Protein AF-A0A1V5N731-F1 (afdb_monomer)

Sequence (367 aa):
MDSLTYSYYTSTNAYYNGQQINRLQEVEDKAGATAYPLDFEGTSEYFYDNIGNLITDTRDSIKEIVWTTYGKVSKVERESGCKKPDLEFLYDPLGNRLCKIVKPRPAGIPTNQNEWTFTWYLRDTQGNIMGVYTETHDEDDAYLSTNEFPMYGSARLGVQNASDTLSHITYTQSTFDADGFYTSSYENVPLNEPDTNSYHYYPLQKQYELSNHLGNVLATVSARPRLIFDNQTFQYKEADVLSVNDYYPFGSTMPSRSWDSGQGYRFAFNGKEKITDWDGKMGTYDFDARLLNALTGRWNSPDKLEAKYPNMSTYGFIGNNPIIAIDPNGRDIYIVIQNATDDKSKIQKNNHEQIISWLASSERVMQ

Foldseek 3Di:
DWDKDWDFDDDPLQDAPRDGARQTAKIATPDDDDPFPLADHGMWGWDADNQGFTFDTVLLQWNGFDADPLGHGAWTDGDAQDQQWIWGFDADPVLQTQKIKTFGQNPRDGDDQQAIKIWGFDADPVNHGQFIWIWHHHPFKIWIFGAWGFDDDPHTFFIQGDGDTPWMKGWPDWDADPVRDIDTDIDTDDDPDPPPPDPPPRLQRTKGFDADLLRFRQWIWTPDWDWDDDPNHTDDTHIHTAKGFDADLLGFTDGPRIDGNVSDDQAGGSRFGAPCSRRVRSGWTCLSNFIADSNVQFTSGFAPCCVLVVVARRGHNLRPPSVFWYDNRSHAIWGFDDDPPDPHIDTDPDDSVCSVVVSVVVVVVPD

Mean predicted aligned error: 9.18 Å

Nearest PDB structures (foldseek):
  9djx-assembly1_A  TM=3.057E-01  e=8.783E-01  Homo sapiens
  8rqc-assembly1_A  TM=3.061E-01  e=2.167E+00  Homo sapiens
  6bnb-assembly1_B  TM=2.574E-01  e=2.542E+00  Homo sapiens

Radius of gyration: 23.06 Å; Cα contacts (8 Å, |Δi|>4): 774; chains: 1; bounding box: 63×72×64 Å

Structure (mmCIF, N/CA/C/O backbone):
data_AF-A0A1V5N731-F1
#
_entry.id   AF-A0A1V5N731-F1
#
loop_
_atom_site.group_PDB
_atom_site.id
_atom_site.type_symbol
_atom_site.label_atom_id
_atom_site.label_alt_id
_atom_site.label_comp_id
_atom_site.label_asym_id
_atom_site.label_entity_id
_atom_site.label_seq_id
_atom_site.pdbx_PDB_ins_code
_atom_site.Cartn_x
_atom_site.Cartn_y
_atom_site.Cartn_z
_atom_site.occupancy
_atom_site.B_iso_or_equiv
_atom_site.auth_seq_id
_atom_site.auth_comp_id
_atom_site.auth_asym_id
_atom_site.auth_atom_id
_atom_site.pdbx_PDB_model_num
ATOM 1 N N . MET A 1 1 ? 13.857 -8.193 21.552 1.00 57.47 1 MET A N 1
ATOM 2 C CA . MET A 1 1 ? 12.578 -8.896 21.349 1.00 57.47 1 MET A CA 1
ATOM 3 C C . MET A 1 1 ? 11.540 -7.940 21.856 1.00 57.47 1 MET A C 1
ATOM 5 O O . MET A 1 1 ? 11.643 -7.545 23.014 1.00 57.47 1 MET A O 1
ATOM 9 N N . ASP A 1 2 ? 10.657 -7.533 20.962 1.00 69.19 2 ASP A N 1
ATOM 10 C CA . ASP A 1 2 ? 9.675 -6.485 21.201 1.00 69.19 2 ASP A CA 1
ATOM 11 C C . ASP A 1 2 ? 8.771 -6.883 22.365 1.00 69.19 2 ASP A C 1
ATOM 13 O O . ASP A 1 2 ? 8.460 -8.062 22.575 1.00 69.19 2 ASP A O 1
ATOM 17 N N . SER A 1 3 ? 8.358 -5.887 23.134 1.00 81.88 3 SER A N 1
ATOM 18 C CA . SER A 1 3 ? 7.472 -6.042 24.277 1.00 81.88 3 SER A CA 1
ATOM 19 C C . SER A 1 3 ? 6.302 -5.082 24.115 1.00 81.88 3 SER A C 1
ATOM 21 O O . SER A 1 3 ? 6.163 -4.105 24.857 1.00 81.88 3 SER A O 1
ATOM 23 N N . LEU A 1 4 ? 5.446 -5.395 23.143 1.00 85.00 4 LEU A N 1
ATOM 24 C CA . LEU A 1 4 ? 4.308 -4.562 22.774 1.00 85.00 4 LEU A CA 1
ATOM 25 C C . LEU A 1 4 ? 3.182 -4.653 23.811 1.00 85.00 4 LEU A C 1
ATOM 27 O O . LEU A 1 4 ? 2.652 -5.730 24.091 1.00 85.00 4 LEU A O 1
ATOM 31 N N . THR A 1 5 ? 2.782 -3.505 24.349 1.00 87.06 5 THR A N 1
ATOM 32 C CA . THR A 1 5 ? 1.569 -3.340 25.156 1.00 87.06 5 THR A CA 1
ATOM 33 C C . THR A 1 5 ? 0.516 -2.619 24.322 1.00 87.06 5 THR A C 1
ATOM 35 O O . THR A 1 5 ? 0.815 -1.604 23.705 1.00 87.06 5 THR A O 1
ATOM 38 N N . TYR A 1 6 ? -0.714 -3.139 24.309 1.00 87.94 6 TYR A N 1
ATOM 39 C CA . TYR A 1 6 ? -1.836 -2.576 23.554 1.00 87.94 6 TYR A CA 1
ATOM 40 C C . TYR A 1 6 ? -2.895 -2.048 24.520 1.00 87.94 6 TYR A C 1
ATOM 42 O O . TYR A 1 6 ? -3.418 -2.810 25.337 1.00 87.94 6 TYR A O 1
ATOM 50 N N . SER A 1 7 ? -3.253 -0.778 24.378 1.00 87.81 7 SER A N 1
ATOM 51 C CA . SER A 1 7 ? -4.311 -0.128 25.154 1.00 87.81 7 SER A CA 1
ATOM 52 C C . SER A 1 7 ? -5.484 0.203 24.239 1.00 87.81 7 SER A C 1
ATOM 54 O O . SER A 1 7 ? -5.290 0.651 23.113 1.00 87.81 7 SER A O 1
ATOM 56 N N . TYR A 1 8 ? -6.713 -0.008 24.707 1.00 85.88 8 TYR A N 1
ATOM 57 C CA . TYR A 1 8 ? -7.941 0.257 23.949 1.00 85.88 8 TYR A CA 1
ATOM 58 C C . TYR A 1 8 ? -8.813 1.259 24.703 1.00 85.88 8 TYR A C 1
ATOM 60 O O . TYR A 1 8 ? -8.779 1.302 25.934 1.00 85.88 8 TYR A O 1
ATOM 68 N N . TYR A 1 9 ? -9.626 2.034 23.983 1.00 79.81 9 TYR A N 1
ATOM 69 C CA . TYR A 1 9 ? -10.567 2.957 24.619 1.00 79.81 9 TYR A CA 1
ATOM 70 C C . TYR A 1 9 ? -11.586 2.194 25.485 1.00 79.81 9 TYR A C 1
ATOM 72 O O . TYR A 1 9 ? -12.229 1.251 25.027 1.00 79.81 9 TYR A O 1
ATOM 80 N N . THR A 1 10 ? -11.760 2.621 26.740 1.00 70.56 10 THR A N 1
ATOM 81 C CA . THR A 1 10 ? -12.637 1.958 27.731 1.00 70.56 10 THR A CA 1
ATOM 82 C C . THR A 1 10 ? -13.866 2.781 28.142 1.00 70.56 10 THR A C 1
ATOM 84 O O . THR A 1 10 ? -14.691 2.304 28.919 1.00 70.56 10 THR A O 1
ATOM 87 N N . SER A 1 11 ? -14.010 4.014 27.642 1.00 62.00 11 SER A N 1
ATOM 88 C CA . SER A 1 11 ? -15.029 4.987 28.073 1.00 62.00 11 SER A CA 1
ATOM 89 C C . SER A 1 11 ? -16.010 5.364 26.950 1.00 62.00 11 SER A C 1
ATOM 91 O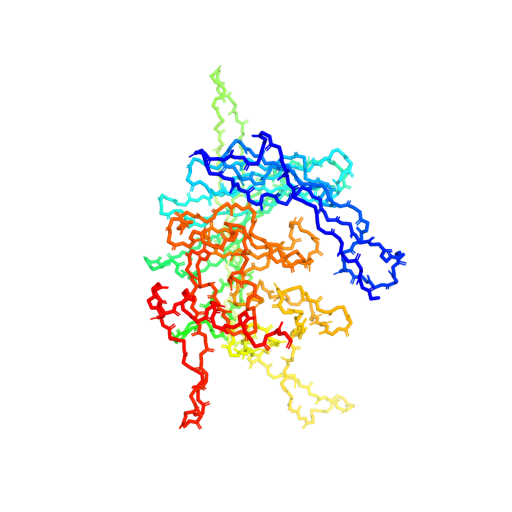 O . SER A 1 11 ? -16.138 4.650 25.963 1.00 62.00 11 SER A O 1
ATOM 93 N N . THR A 1 12 ? -16.723 6.487 27.079 1.00 55.69 12 THR A N 1
ATOM 94 C CA . THR A 1 12 ? -17.754 6.994 26.150 1.00 55.69 12 THR A CA 1
ATOM 95 C C . THR A 1 12 ? -17.311 7.066 24.677 1.00 55.69 12 THR A C 1
ATOM 97 O O . THR A 1 12 ? -18.153 6.965 23.792 1.00 55.69 12 THR A O 1
ATOM 100 N N . ASN A 1 13 ? -16.002 7.172 24.406 1.00 54.09 13 ASN A N 1
ATOM 101 C CA . ASN A 1 13 ? -15.410 7.173 23.055 1.00 54.09 13 ASN A CA 1
ATOM 102 C C . ASN A 1 13 ? -15.180 5.767 22.467 1.00 54.09 13 ASN A C 1
ATOM 104 O O . ASN A 1 13 ? -14.710 5.628 21.339 1.00 54.09 13 ASN A O 1
ATOM 108 N N . ALA A 1 14 ? -15.511 4.723 23.222 1.00 58.53 14 ALA A N 1
ATOM 109 C CA . ALA A 1 14 ? -15.442 3.334 22.803 1.00 58.53 14 ALA A CA 1
ATOM 110 C C . ALA A 1 14 ? -16.748 2.862 22.162 1.00 58.53 14 ALA A C 1
ATOM 112 O O . ALA A 1 14 ? -16.952 1.662 22.121 1.00 58.53 14 ALA A O 1
ATOM 113 N N . TYR A 1 15 ? -17.643 3.742 21.694 1.00 61.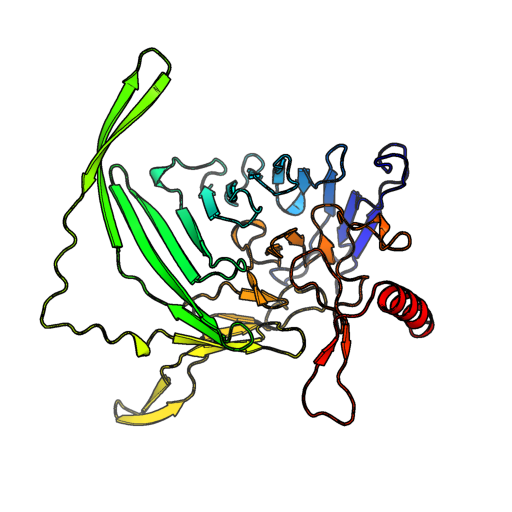00 15 TYR A N 1
ATOM 114 C CA . TYR A 1 15 ? -18.927 3.339 21.111 1.00 61.00 15 TYR A CA 1
ATOM 115 C C . TYR A 1 15 ? -19.175 3.973 19.737 1.00 61.00 15 TYR A C 1
ATOM 117 O O . TYR A 1 15 ? -18.991 5.174 19.562 1.00 61.00 15 TYR A O 1
ATOM 125 N N . TYR A 1 16 ? -19.650 3.179 18.774 1.00 57.59 16 TYR A N 1
ATOM 126 C CA . TYR A 1 16 ? -20.160 3.638 17.477 1.00 57.59 16 TYR A CA 1
ATOM 127 C C . TYR A 1 16 ? -21.503 2.966 17.227 1.00 57.59 16 TYR A C 1
ATOM 129 O O . TYR A 1 16 ? -21.650 1.765 17.433 1.00 57.59 16 TYR A O 1
ATOM 137 N N . ASN A 1 17 ? -22.510 3.762 16.861 1.00 56.78 17 ASN A N 1
ATOM 138 C CA . ASN A 1 17 ? -23.884 3.295 16.663 1.00 56.78 17 ASN A CA 1
ATOM 139 C C . ASN A 1 17 ? -24.439 2.449 17.840 1.00 56.78 17 ASN A C 1
ATOM 141 O O . ASN A 1 17 ? -25.182 1.491 17.647 1.00 56.78 17 ASN A O 1
ATOM 145 N N . GLY A 1 18 ? -24.044 2.780 19.077 1.00 58.22 18 GLY A N 1
ATOM 146 C CA . GLY A 1 18 ? -24.466 2.070 20.291 1.00 58.22 18 GLY A CA 1
ATOM 147 C C . GLY A 1 18 ? -23.723 0.760 20.591 1.00 58.22 18 GLY A C 1
ATOM 148 O O . GLY A 1 18 ? -24.012 0.144 21.614 1.00 58.22 18 GLY A O 1
ATOM 149 N N . GLN A 1 19 ? -22.756 0.344 19.765 1.00 57.69 19 GLN A N 1
ATOM 150 C CA . GLN A 1 19 ? -21.912 -0.826 20.025 1.00 57.69 19 GLN A CA 1
ATOM 151 C C . GLN A 1 19 ? -20.525 -0.418 20.500 1.00 57.69 19 GLN A C 1
ATOM 153 O O . GLN A 1 19 ? -19.949 0.534 19.974 1.00 57.69 19 GLN A O 1
ATOM 158 N N . GLN A 1 20 ? -19.988 -1.148 21.484 1.00 64.12 20 GLN A N 1
ATOM 159 C CA . GLN A 1 20 ? -18.622 -0.929 21.932 1.00 64.12 20 GLN A CA 1
ATOM 160 C C . GLN A 1 20 ? -17.651 -1.348 20.819 1.00 64.12 20 GLN A C 1
ATOM 162 O O . GLN A 1 20 ? -17.667 -2.492 20.372 1.00 64.12 20 GLN A O 1
ATOM 167 N N . ILE A 1 21 ? -16.811 -0.428 20.368 1.00 66.06 21 ILE A N 1
ATOM 168 C CA . ILE A 1 21 ? -15.794 -0.639 19.343 1.00 66.06 21 ILE A CA 1
ATOM 169 C C . ILE A 1 21 ? -14.418 -0.718 19.989 1.00 66.06 21 ILE A C 1
ATOM 171 O O . ILE A 1 21 ? -14.006 0.147 20.764 1.00 66.06 21 ILE A O 1
ATOM 175 N N . ASN A 1 22 ? -13.676 -1.753 19.611 1.00 73.12 22 ASN A N 1
ATOM 176 C CA . ASN A 1 22 ? -12.328 -2.020 20.101 1.00 73.12 22 ASN A CA 1
ATOM 177 C C . ASN A 1 22 ? -11.295 -1.170 19.345 1.00 73.12 22 ASN A C 1
ATOM 179 O O . ASN A 1 22 ? -10.412 -1.704 18.671 1.00 73.12 22 ASN A O 1
ATOM 183 N N . ARG A 1 23 ? -11.432 0.160 19.438 1.00 83.69 23 ARG A N 1
ATOM 184 C CA . ARG A 1 23 ? -10.461 1.129 18.910 1.00 83.69 23 ARG A CA 1
ATOM 185 C C . ARG A 1 23 ? -9.169 1.040 19.714 1.00 83.69 23 ARG A C 1
ATOM 187 O O . ARG A 1 23 ? -9.192 1.185 20.940 1.00 83.69 23 ARG A O 1
ATOM 194 N N . LEU A 1 24 ? -8.066 0.794 19.018 1.00 86.31 24 LEU A N 1
ATOM 195 C CA . LEU A 1 24 ? -6.730 0.780 19.599 1.00 86.31 24 LEU A CA 1
ATOM 196 C C . LEU A 1 24 ? -6.378 2.210 19.992 1.00 86.31 24 LEU A C 1
ATOM 198 O O . LEU A 1 24 ? -6.340 3.063 19.131 1.00 86.31 24 LEU A O 1
ATOM 202 N N . GLN A 1 25 ? -6.176 2.493 21.268 1.00 88.56 25 GLN A N 1
ATOM 203 C CA . GLN A 1 25 ? -5.817 3.831 21.731 1.00 88.56 25 GLN A CA 1
ATOM 204 C C . GLN A 1 25 ? -4.311 4.057 21.613 1.00 88.56 25 GLN A C 1
ATOM 206 O O . GLN A 1 25 ? -3.872 5.116 21.177 1.00 88.56 25 GLN A O 1
ATOM 211 N N . GLU A 1 26 ? -3.526 3.059 22.007 1.00 90.25 26 GLU A N 1
ATOM 212 C CA . GLU A 1 26 ? -2.079 3.190 22.111 1.00 90.25 26 GLU A CA 1
ATOM 213 C C . GLU A 1 26 ? -1.398 1.833 21.925 1.00 90.25 26 GLU A C 1
ATOM 215 O O . GLU A 1 26 ? -1.920 0.798 22.359 1.00 90.25 26 GLU A O 1
ATOM 220 N N . VAL A 1 27 ? -0.224 1.852 21.297 1.00 90.44 27 VAL A N 1
ATOM 221 C CA . VAL A 1 27 ? 0.740 0.750 21.328 1.00 90.44 27 VAL A CA 1
ATOM 222 C C . VAL A 1 27 ? 2.062 1.282 21.841 1.00 90.44 27 VAL A C 1
ATOM 224 O O . VAL A 1 27 ? 2.596 2.245 21.299 1.00 90.44 27 VAL A O 1
ATOM 227 N N . GLU A 1 28 ? 2.594 0.629 22.863 1.00 90.00 28 GLU A N 1
ATOM 228 C CA . GLU A 1 28 ? 3.896 0.939 23.443 1.00 90.00 28 GLU A CA 1
ATOM 229 C C . GLU A 1 28 ? 4.813 -0.271 23.277 1.00 90.00 28 GLU A C 1
ATOM 231 O O . GLU A 1 28 ? 4.483 -1.358 23.761 1.00 90.00 28 GLU A O 1
ATOM 236 N N . ASP A 1 29 ? 5.969 -0.093 22.637 1.00 87.31 29 ASP A N 1
ATOM 237 C CA . ASP A 1 29 ? 7.072 -1.036 22.787 1.00 87.31 29 ASP A CA 1
ATOM 238 C C . ASP A 1 29 ? 7.899 -0.690 24.025 1.00 87.31 29 ASP A C 1
ATOM 240 O O . ASP A 1 29 ? 8.559 0.346 24.097 1.00 87.31 29 ASP A O 1
ATOM 244 N N . LYS A 1 30 ? 7.857 -1.589 25.011 1.00 83.31 30 LYS A N 1
ATOM 245 C CA . LYS A 1 30 ? 8.620 -1.471 26.261 1.00 83.31 30 LYS A CA 1
ATOM 246 C C . LYS A 1 30 ? 10.041 -2.007 26.144 1.00 83.31 30 LYS A C 1
ATOM 248 O O . LYS A 1 30 ? 10.805 -1.906 27.109 1.00 83.31 30 LYS A O 1
ATOM 253 N N . ALA A 1 31 ? 10.402 -2.620 25.017 1.00 77.88 31 ALA A N 1
ATOM 254 C CA . ALA A 1 31 ? 11.792 -2.940 24.758 1.00 77.88 31 ALA A CA 1
ATOM 255 C C . ALA A 1 31 ? 12.580 -1.630 24.575 1.00 77.88 31 ALA A C 1
ATOM 257 O O . ALA A 1 31 ? 12.124 -0.684 23.940 1.00 77.88 31 ALA A O 1
ATOM 258 N N . GLY A 1 32 ? 13.768 -1.540 25.179 1.00 66.94 32 GLY A N 1
ATOM 259 C CA . GLY A 1 32 ? 14.655 -0.404 24.920 1.00 66.94 32 GLY A CA 1
ATOM 260 C C . GLY A 1 32 ? 15.084 -0.407 23.453 1.00 66.94 32 GLY A C 1
ATOM 261 O O . GLY A 1 32 ? 15.345 -1.491 22.934 1.00 66.94 32 GLY A O 1
ATOM 262 N N . ALA A 1 33 ? 15.173 0.777 22.832 1.00 62.28 33 ALA A N 1
ATOM 263 C CA . ALA A 1 33 ? 15.506 0.956 21.413 1.00 62.28 33 ALA A CA 1
ATOM 264 C C . ALA A 1 33 ? 16.607 -0.019 20.971 1.00 62.28 33 ALA A C 1
ATOM 266 O O . ALA A 1 33 ? 17.735 0.015 21.485 1.00 62.28 33 ALA A O 1
ATOM 267 N N . THR A 1 34 ? 16.259 -0.938 20.072 1.00 61.22 34 THR A N 1
ATOM 268 C CA . THR A 1 34 ? 17.200 -1.935 19.569 1.00 61.22 34 THR A CA 1
ATOM 269 C C . THR A 1 34 ? 17.814 -1.475 18.256 1.00 61.22 34 THR A C 1
ATOM 271 O O . THR A 1 34 ? 17.250 -0.685 17.521 1.00 61.22 34 THR A O 1
ATOM 274 N N . ALA A 1 35 ? 19.004 -1.977 17.922 1.00 59.31 35 ALA A N 1
ATOM 275 C CA . ALA A 1 35 ? 19.698 -1.621 16.681 1.00 59.31 35 ALA A CA 1
ATOM 276 C C . ALA A 1 35 ? 19.048 -2.207 15.402 1.00 59.31 35 ALA A C 1
ATOM 278 O O . ALA A 1 35 ? 19.729 -2.333 14.381 1.00 59.31 35 ALA A O 1
ATOM 279 N N . TYR A 1 36 ? 17.782 -2.633 15.450 1.00 65.81 36 TYR A N 1
ATOM 280 C CA . TYR A 1 36 ? 17.101 -3.256 14.321 1.00 65.81 36 TYR A CA 1
ATOM 281 C C . TYR A 1 36 ? 16.307 -2.197 13.550 1.00 65.81 36 TYR A C 1
ATOM 283 O O . TYR A 1 36 ? 15.393 -1.603 14.092 1.00 65.81 36 TYR A O 1
ATOM 291 N N . PRO A 1 37 ? 16.635 -1.923 12.280 1.00 68.06 37 PRO A N 1
ATOM 292 C CA . PRO A 1 37 ? 15.854 -0.982 11.490 1.00 68.06 37 PRO A CA 1
ATOM 293 C C . PRO A 1 37 ? 14.492 -1.590 11.125 1.00 68.06 37 PRO A C 1
ATOM 295 O O . PRO A 1 37 ? 14.404 -2.792 10.880 1.00 68.06 37 PRO A O 1
ATOM 298 N N . LEU A 1 38 ? 13.473 -0.742 10.947 1.00 72.75 38 LEU A N 1
ATOM 299 C CA . LEU A 1 38 ? 12.134 -1.117 10.454 1.00 72.75 38 LEU A CA 1
ATOM 300 C C . LEU A 1 38 ? 11.276 -1.953 11.429 1.00 72.75 38 LEU A C 1
ATOM 302 O O . LEU A 1 38 ? 10.447 -2.746 10.983 1.00 72.75 38 LEU A O 1
ATOM 306 N N . ASP A 1 39 ? 11.426 -1.752 12.735 1.00 75.69 39 ASP A N 1
ATOM 307 C CA . ASP A 1 39 ? 10.618 -2.358 13.802 1.00 75.69 39 ASP A CA 1
ATOM 308 C C . ASP A 1 39 ? 9.708 -1.335 14.508 1.00 75.69 39 ASP A C 1
ATOM 310 O O . ASP A 1 39 ? 9.645 -0.163 14.123 1.00 75.69 39 ASP A O 1
ATOM 314 N N . PHE A 1 40 ? 8.903 -1.780 15.481 1.00 80.44 40 PHE A N 1
ATOM 315 C CA . PHE A 1 4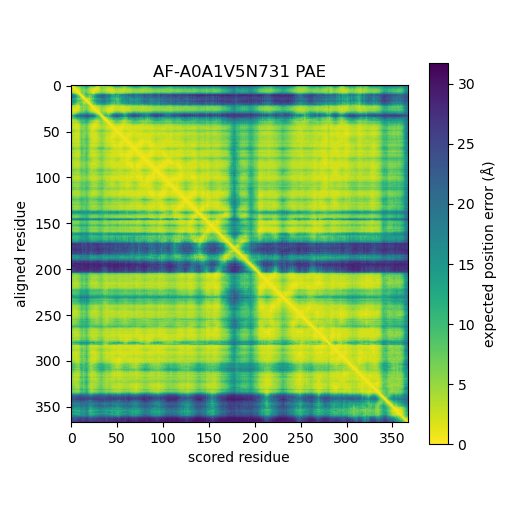0 ? 8.043 -0.881 16.248 1.00 80.44 40 PHE A CA 1
ATOM 316 C C . PHE A 1 40 ? 8.785 -0.330 17.463 1.00 80.44 40 PHE A C 1
ATOM 318 O O . PHE A 1 40 ? 9.046 -1.090 18.376 1.00 80.44 40 PHE A O 1
ATOM 325 N N . GLU A 1 41 ? 9.030 0.983 17.521 1.00 81.69 41 GLU A N 1
ATOM 326 C CA . GLU A 1 41 ? 9.719 1.599 18.663 1.00 81.69 41 GLU A CA 1
ATOM 327 C C . GLU A 1 41 ? 8.857 2.647 19.376 1.00 81.69 41 GLU A C 1
ATOM 329 O O . GLU A 1 41 ? 8.151 3.436 18.737 1.00 81.69 41 GLU A O 1
ATOM 334 N N . GLY A 1 42 ? 8.975 2.694 20.705 1.00 86.19 42 GLY A N 1
ATOM 335 C CA . GLY A 1 42 ? 8.358 3.718 21.546 1.00 86.19 42 GLY A CA 1
ATOM 336 C C . GLY A 1 42 ? 6.836 3.610 21.630 1.00 86.19 42 GLY A C 1
ATOM 337 O O . GLY A 1 42 ? 6.269 2.522 21.554 1.00 86.19 42 GLY A O 1
ATOM 338 N N . THR A 1 43 ? 6.179 4.753 21.816 1.00 90.06 43 THR A N 1
ATOM 339 C CA . THR A 1 43 ? 4.725 4.848 21.982 1.00 90.06 43 THR A CA 1
ATOM 340 C C 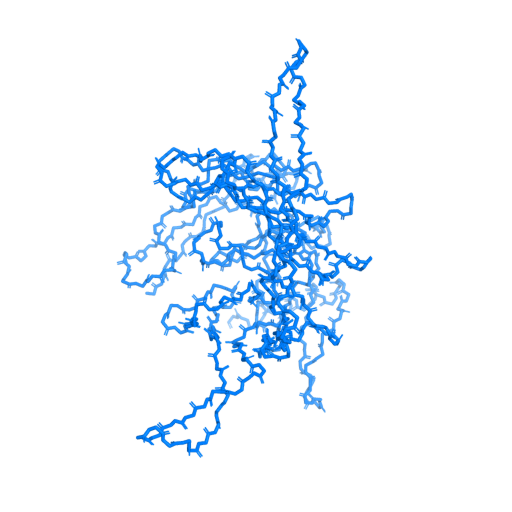. THR A 1 43 ? 4.087 5.463 20.744 1.00 90.06 43 THR A C 1
ATOM 342 O O . THR A 1 43 ? 4.503 6.527 20.287 1.00 90.06 43 THR A O 1
ATOM 345 N N . SER A 1 44 ? 3.047 4.811 20.228 1.00 91.75 44 SER A N 1
ATOM 346 C CA . SER A 1 44 ? 2.161 5.347 19.198 1.00 91.75 44 SER A CA 1
ATOM 347 C C . SER A 1 44 ? 0.755 5.478 19.750 1.00 91.75 44 SER A C 1
ATOM 349 O O . SER A 1 44 ? 0.183 4.497 20.219 1.00 91.75 44 SER A O 1
ATOM 351 N N . GLU A 1 45 ? 0.183 6.664 19.618 1.00 93.12 45 GLU A N 1
ATOM 352 C CA . GLU A 1 45 ? -1.202 6.963 19.958 1.00 93.12 45 GLU A CA 1
ATOM 353 C C . GLU A 1 45 ? -2.027 7.066 18.677 1.00 93.12 45 GLU A C 1
ATOM 355 O O . GLU A 1 45 ? -1.552 7.550 17.643 1.00 93.12 45 GLU A O 1
ATOM 360 N N . TYR A 1 46 ? -3.271 6.608 18.760 1.00 92.50 46 TYR A N 1
ATOM 361 C CA . TYR A 1 46 ? -4.183 6.522 17.630 1.00 92.50 46 TYR A CA 1
ATOM 362 C C . TYR A 1 46 ? -5.487 7.241 17.953 1.00 92.50 46 TYR A C 1
ATOM 364 O O . TYR A 1 46 ? -6.132 6.973 18.968 1.00 92.50 46 TYR A O 1
ATOM 372 N N . PHE A 1 47 ? -5.912 8.117 17.047 1.00 91.94 47 PHE A N 1
ATOM 373 C CA . PHE A 1 47 ? -7.164 8.859 17.180 1.00 91.94 47 PHE A CA 1
ATOM 374 C C . PHE A 1 47 ? -8.074 8.564 16.002 1.00 91.94 47 PHE A C 1
ATOM 376 O O . PHE A 1 47 ? -7.611 8.340 14.885 1.00 91.94 47 PHE A O 1
ATOM 383 N N . TYR A 1 48 ? -9.379 8.583 16.251 1.00 91.00 48 TYR A N 1
ATOM 384 C CA . TYR A 1 48 ? -10.386 8.167 15.283 1.00 91.00 48 TYR A CA 1
ATOM 385 C C . TYR A 1 48 ? -11.492 9.200 15.161 1.00 91.00 48 TYR A C 1
ATOM 387 O O . TYR A 1 48 ? -11.800 9.910 16.120 1.00 91.00 48 TYR A O 1
ATOM 395 N N . ASP A 1 49 ? -12.143 9.220 14.002 1.00 89.56 49 ASP A N 1
ATOM 396 C CA . ASP A 1 49 ? -13.373 9.974 13.817 1.00 89.56 49 ASP A CA 1
ATOM 397 C C . ASP A 1 49 ? -14.539 9.340 14.599 1.00 89.56 49 ASP A C 1
ATOM 399 O O . ASP A 1 49 ? -14.433 8.279 15.233 1.00 89.56 49 ASP A O 1
ATOM 403 N N . ASN A 1 50 ? -15.697 9.997 14.562 1.00 84.56 50 ASN A N 1
ATOM 404 C CA . ASN A 1 50 ? -16.888 9.508 15.255 1.00 84.56 50 ASN A CA 1
ATOM 405 C C . ASN A 1 50 ? -17.343 8.134 14.742 1.00 84.56 50 ASN A C 1
ATOM 407 O O . ASN A 1 50 ? -17.953 7.387 15.505 1.00 84.56 50 ASN A O 1
ATOM 411 N N . ILE A 1 51 ? -17.022 7.780 13.493 1.00 83.38 51 ILE A N 1
ATOM 412 C CA . ILE A 1 51 ? -17.422 6.515 12.869 1.00 83.38 51 ILE A CA 1
ATOM 413 C C . ILE A 1 51 ? -16.346 5.425 12.927 1.00 83.38 51 ILE A C 1
ATOM 415 O O . ILE A 1 51 ? -16.604 4.283 12.572 1.00 83.38 51 ILE A O 1
ATOM 419 N N . GLY A 1 52 ? -15.175 5.741 13.475 1.00 87.12 52 GLY A N 1
ATOM 420 C CA . GLY A 1 52 ? -14.102 4.805 13.770 1.00 87.12 52 GLY A CA 1
ATOM 421 C C . GLY A 1 52 ? -13.011 4.723 12.721 1.00 87.12 52 GLY A C 1
ATOM 422 O O . GLY A 1 52 ? -12.170 3.834 12.830 1.00 87.12 52 GLY A O 1
ATOM 423 N N . ASN A 1 53 ? -12.967 5.613 11.739 1.00 92.31 53 ASN A N 1
ATOM 424 C CA . ASN A 1 53 ? -11.816 5.670 10.849 1.00 92.31 53 ASN A CA 1
ATOM 425 C C . ASN A 1 53 ? -10.635 6.343 11.548 1.00 92.31 53 ASN A C 1
ATOM 427 O O . ASN A 1 53 ? -10.823 7.311 12.283 1.00 92.31 53 ASN A O 1
ATOM 431 N N . LEU A 1 54 ? -9.425 5.829 11.333 1.00 94.56 54 LEU A N 1
ATOM 432 C CA . LEU A 1 54 ? -8.201 6.405 11.885 1.00 94.56 54 LEU A CA 1
ATOM 433 C C . LEU A 1 54 ? -7.978 7.809 11.307 1.00 94.56 54 LEU A C 1
ATOM 435 O O . LEU A 1 54 ? -7.978 7.962 10.091 1.00 94.56 54 LEU A O 1
ATOM 439 N N . ILE A 1 55 ? -7.764 8.807 12.162 1.00 95.25 55 ILE A N 1
ATOM 440 C CA . ILE A 1 55 ? -7.421 10.188 11.784 1.00 95.25 55 ILE A CA 1
ATOM 441 C C . ILE A 1 55 ? -5.932 10.455 12.013 1.00 95.25 55 ILE A C 1
ATOM 443 O O . ILE A 1 55 ? -5.290 11.073 11.172 1.00 95.25 55 ILE A O 1
ATOM 447 N N . THR A 1 56 ? -5.378 10.001 13.135 1.00 94.75 56 THR A N 1
ATOM 448 C CA . THR A 1 56 ? -4.029 10.386 13.576 1.00 94.75 56 THR A CA 1
ATOM 449 C C . THR A 1 56 ? -3.284 9.159 14.073 1.00 94.75 56 THR A C 1
ATOM 451 O O . THR A 1 56 ? -3.857 8.334 14.783 1.00 94.75 56 THR A O 1
ATOM 454 N N . ASP A 1 57 ? -2.010 9.074 13.701 1.00 94.25 57 ASP A N 1
ATOM 455 C CA . ASP A 1 57 ? -1.025 8.095 14.164 1.00 94.25 57 ASP A CA 1
ATOM 456 C C . ASP A 1 57 ? 0.251 8.876 14.503 1.00 94.25 57 ASP A C 1
ATOM 458 O O . ASP A 1 57 ? 0.888 9.466 13.618 1.00 94.25 57 ASP A O 1
ATOM 462 N N . THR A 1 58 ? 0.596 8.936 15.790 1.00 93.38 58 THR A N 1
ATOM 463 C CA . THR A 1 58 ? 1.705 9.782 16.251 1.00 93.38 58 THR A CA 1
ATOM 464 C C . THR A 1 58 ? 3.071 9.245 15.830 1.00 93.38 58 THR A C 1
ATOM 466 O O . THR A 1 58 ? 3.964 10.035 15.510 1.00 93.38 58 THR A O 1
ATOM 469 N N . ARG A 1 59 ? 3.234 7.922 15.732 1.00 90.69 59 ARG A N 1
ATOM 470 C CA . ARG A 1 59 ? 4.483 7.285 15.292 1.00 90.69 59 ARG A CA 1
ATOM 471 C C . ARG A 1 59 ? 4.776 7.586 13.829 1.00 90.69 59 ARG A C 1
ATOM 473 O O . ARG A 1 59 ? 5.916 7.888 13.466 1.00 90.69 59 ARG A O 1
ATOM 480 N N . ASP A 1 60 ? 3.752 7.575 12.983 1.00 91.00 60 ASP A N 1
ATOM 481 C CA . ASP A 1 60 ? 3.904 7.959 11.581 1.00 91.00 60 ASP A CA 1
ATOM 482 C C . ASP A 1 60 ? 3.831 9.471 11.328 1.00 91.00 60 ASP A C 1
ATOM 484 O O . ASP A 1 60 ? 3.920 9.909 10.173 1.00 91.00 60 ASP A O 1
ATOM 488 N N . SER A 1 61 ? 3.765 10.272 12.399 1.00 94.56 61 SER A N 1
ATOM 489 C CA . SER A 1 61 ? 3.654 11.735 12.353 1.00 94.56 61 SER A CA 1
ATOM 490 C C . SER A 1 61 ? 2.506 12.185 11.448 1.00 94.56 61 SER A C 1
ATOM 492 O O . SER A 1 61 ? 2.644 13.120 10.653 1.00 94.56 61 SER A O 1
ATOM 494 N N . ILE A 1 62 ? 1.393 11.457 11.511 1.00 96.50 62 ILE A N 1
ATOM 495 C CA . ILE A 1 62 ? 0.193 11.734 10.734 1.00 96.50 62 ILE A CA 1
ATOM 496 C C . ILE A 1 62 ? -0.648 12.711 11.531 1.00 96.50 62 ILE A C 1
ATOM 498 O O . ILE A 1 62 ? -1.221 12.341 12.548 1.00 96.50 62 ILE A O 1
ATOM 502 N N . LYS A 1 63 ? -0.740 13.942 11.038 1.00 96.56 63 LYS A N 1
ATOM 503 C CA . LYS A 1 63 ? -1.586 14.975 11.624 1.00 96.56 63 LYS A CA 1
ATOM 504 C C . LYS A 1 63 ? -3.055 14.627 11.417 1.00 96.56 63 LYS A C 1
ATOM 506 O O . LYS A 1 63 ? -3.837 14.616 12.363 1.00 96.56 63 LYS A O 1
ATOM 511 N N . GLU A 1 64 ? -3.419 14.331 10.172 1.00 97.12 64 GLU A N 1
ATOM 512 C CA . GLU A 1 64 ? -4.805 14.083 9.789 1.00 97.12 64 GLU A CA 1
ATOM 513 C C . GLU A 1 64 ? -4.899 13.145 8.582 1.00 97.12 64 GLU A C 1
ATOM 515 O O . GLU A 1 64 ? -4.199 13.308 7.580 1.00 97.12 64 GLU A O 1
ATOM 520 N N . ILE A 1 65 ? -5.817 12.186 8.666 1.00 97.94 65 ILE A N 1
ATOM 521 C CA . ILE A 1 65 ? -6.286 11.370 7.552 1.00 97.94 65 ILE A CA 1
ATOM 522 C C . ILE A 1 65 ? -7.707 11.820 7.236 1.00 97.94 65 ILE A C 1
ATOM 524 O O . ILE A 1 65 ? -8.620 11.667 8.049 1.00 97.94 65 ILE A O 1
ATOM 528 N N . VAL A 1 66 ? -7.899 12.340 6.029 1.00 97.50 66 VAL A N 1
ATOM 529 C CA . VAL A 1 66 ? -9.216 12.730 5.528 1.00 97.50 66 VAL A CA 1
ATOM 530 C C . VAL A 1 66 ? -9.821 11.552 4.787 1.00 97.50 66 VAL A C 1
ATOM 532 O O . VAL A 1 66 ? -9.193 10.980 3.893 1.00 97.50 66 VAL A O 1
ATOM 535 N N . TRP A 1 67 ? -11.061 11.213 5.121 1.00 96.50 67 TRP A N 1
ATOM 536 C CA . TRP A 1 67 ? -11.791 10.098 4.530 1.00 96.50 67 TRP A CA 1
ATOM 537 C C . TRP A 1 67 ? -12.880 10.583 3.579 1.00 96.50 67 TRP A C 1
ATOM 539 O O . TRP A 1 67 ? -13.573 11.566 3.831 1.00 96.50 67 TRP A O 1
ATOM 549 N N . THR A 1 68 ? -13.064 9.855 2.485 1.00 93.94 68 THR A N 1
ATOM 550 C CA . THR A 1 68 ? -14.240 9.999 1.627 1.00 93.94 68 THR A CA 1
ATOM 551 C C . THR A 1 68 ? -15.487 9.496 2.354 1.00 93.94 68 THR A C 1
ATOM 553 O O . THR A 1 68 ? -15.418 8.629 3.228 1.00 93.94 68 THR A O 1
ATOM 556 N N . THR A 1 69 ? -16.662 9.948 1.916 1.00 89.62 69 THR A N 1
ATOM 557 C CA . THR A 1 69 ? -17.959 9.451 2.412 1.00 89.62 69 THR A CA 1
ATOM 558 C C . THR A 1 69 ? -18.157 7.948 2.187 1.00 89.62 69 THR A C 1
ATOM 560 O O . THR A 1 69 ? -18.952 7.312 2.875 1.00 89.62 69 THR A O 1
ATOM 563 N N . TYR A 1 70 ? -17.402 7.351 1.260 1.00 88.12 70 TYR A N 1
ATOM 564 C CA . TYR A 1 70 ? -17.409 5.916 0.986 1.00 88.12 70 TYR A CA 1
ATOM 565 C C . TYR A 1 70 ? -16.471 5.110 1.900 1.00 88.12 70 TYR A C 1
ATOM 567 O O . TYR A 1 70 ? -16.408 3.883 1.764 1.00 88.12 70 TYR A O 1
ATOM 575 N N . GLY A 1 71 ? -15.779 5.748 2.850 1.00 90.38 71 GLY A N 1
ATOM 576 C CA . GLY A 1 71 ? -14.853 5.087 3.776 1.00 90.38 71 GLY A CA 1
ATOM 577 C C . GLY A 1 71 ? -13.527 4.705 3.120 1.00 90.38 71 GLY A C 1
ATOM 578 O O . GLY A 1 71 ? -13.002 3.627 3.373 1.00 90.38 71 GLY A O 1
ATOM 579 N N . LYS A 1 72 ? -13.013 5.562 2.231 1.00 94.44 72 LYS A N 1
ATOM 580 C CA . LYS A 1 72 ? -11.671 5.447 1.628 1.00 94.44 72 LYS A CA 1
ATOM 581 C C . LYS A 1 72 ? -10.796 6.616 2.053 1.00 94.44 72 LYS A C 1
ATOM 583 O O . LYS A 1 72 ? -11.312 7.726 2.139 1.00 94.44 72 LYS A O 1
ATOM 588 N N . VAL A 1 73 ? -9.505 6.384 2.272 1.00 96.75 73 VAL A N 1
ATOM 589 C CA . VAL A 1 73 ? -8.548 7.451 2.598 1.00 96.75 73 VAL A CA 1
ATOM 590 C C . VAL A 1 73 ? -8.407 8.384 1.402 1.00 96.75 73 VAL A C 1
ATOM 592 O O . VAL A 1 73 ? -7.920 7.968 0.366 1.00 96.75 73 VAL A O 1
ATOM 595 N N . SER A 1 74 ? -8.822 9.639 1.535 1.00 96.88 74 SER A N 1
ATOM 596 C CA . SER A 1 74 ? -8.689 10.654 0.487 1.00 96.88 74 SER A CA 1
ATOM 597 C C . SER A 1 74 ? -7.365 11.401 0.583 1.00 96.88 74 SER A C 1
ATOM 599 O O . SER A 1 74 ? -6.750 11.670 -0.441 1.00 96.88 74 SER A O 1
ATOM 601 N N . LYS A 1 75 ? -6.930 11.754 1.797 1.00 97.62 75 LYS A N 1
ATOM 602 C CA . LYS A 1 75 ? -5.729 12.563 2.033 1.00 97.62 75 LYS A CA 1
ATOM 603 C C . LYS A 1 75 ? -5.043 12.140 3.326 1.00 97.62 75 LYS A C 1
ATOM 605 O O . LYS A 1 75 ? -5.719 11.745 4.271 1.00 97.62 75 LYS A O 1
ATOM 610 N N . VAL A 1 76 ? -3.723 12.263 3.362 1.00 98.00 76 VAL A N 1
ATOM 611 C CA . VAL A 1 76 ? -2.884 12.110 4.552 1.00 98.00 76 VAL A CA 1
ATOM 612 C C . VAL A 1 76 ? -2.009 13.346 4.665 1.00 98.00 76 VAL A C 1
ATOM 614 O O . VAL A 1 76 ? -1.178 13.598 3.790 1.00 98.00 76 VAL A O 1
ATOM 617 N N . GLU A 1 77 ? -2.192 14.104 5.737 1.00 97.56 77 GLU A N 1
ATOM 618 C CA . GLU A 1 77 ? -1.350 15.242 6.086 1.00 97.56 77 GLU A CA 1
ATOM 619 C C . GLU A 1 77 ? -0.367 14.857 7.185 1.00 97.56 77 GLU A C 1
ATOM 621 O O . GLU A 1 77 ? -0.747 14.283 8.210 1.00 97.56 77 GLU A O 1
ATOM 626 N N . ARG A 1 78 ? 0.904 15.213 7.001 1.00 97.00 78 ARG A N 1
ATOM 627 C CA . ARG A 1 78 ? 1.925 15.053 8.037 1.00 97.00 78 ARG A CA 1
ATOM 628 C C . ARG A 1 78 ? 2.026 16.262 8.950 1.00 97.00 78 ARG A C 1
ATOM 630 O O . ARG A 1 78 ? 1.826 17.408 8.531 1.00 97.00 78 ARG A O 1
ATOM 637 N N . GLU A 1 79 ? 2.434 15.985 10.182 1.00 96.00 79 GLU A N 1
ATOM 638 C CA . GLU A 1 79 ? 2.804 16.996 11.166 1.00 96.00 79 GLU A CA 1
ATOM 639 C C . GLU A 1 79 ? 3.930 17.908 10.663 1.00 96.00 79 GLU A C 1
ATOM 641 O O . GLU A 1 79 ? 4.750 17.537 9.813 1.00 96.00 79 GLU A O 1
ATOM 646 N N . SER A 1 80 ? 3.975 19.130 11.194 1.00 94.12 80 SER A N 1
ATOM 647 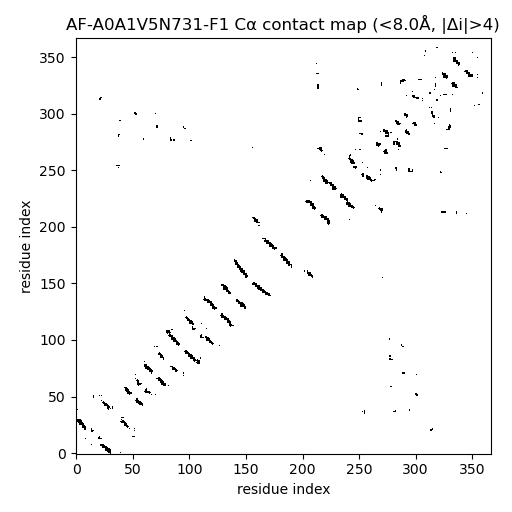C CA . SER A 1 80 ? 5.026 20.092 10.852 1.00 94.12 80 SER A CA 1
ATOM 648 C C . SER A 1 80 ? 6.416 19.528 11.168 1.00 94.12 80 SER A C 1
ATOM 650 O O . SER A 1 80 ? 6.635 18.937 12.223 1.00 94.12 80 SER A O 1
ATOM 652 N N . GLY A 1 81 ? 7.365 19.694 10.244 1.00 93.25 81 GLY A N 1
ATOM 653 C CA . GLY A 1 81 ? 8.729 19.175 10.387 1.00 93.25 81 GLY A CA 1
ATOM 654 C C . GLY A 1 81 ? 8.901 17.700 10.000 1.00 93.25 81 GLY A C 1
ATOM 655 O O . GLY A 1 81 ? 10.038 17.257 9.826 1.00 93.25 81 GLY A O 1
ATOM 656 N N . CYS A 1 82 ? 7.816 16.944 9.790 1.00 94.31 82 CYS A N 1
ATOM 657 C CA . CYS A 1 82 ? 7.903 15.580 9.277 1.00 94.31 82 CYS A CA 1
ATOM 658 C C . CYS A 1 82 ? 8.336 15.569 7.802 1.00 94.31 82 CYS A C 1
ATOM 660 O O . CYS A 1 82 ? 7.773 16.282 6.968 1.00 94.31 82 CYS A O 1
ATOM 662 N N . LYS A 1 83 ? 9.324 14.723 7.482 1.00 94.94 83 LYS A N 1
ATOM 663 C CA . LYS A 1 83 ? 9.880 14.575 6.126 1.00 94.94 83 LYS A CA 1
ATOM 664 C C . LYS A 1 83 ? 9.215 13.490 5.275 1.00 94.94 83 LYS A C 1
ATOM 666 O O . LYS A 1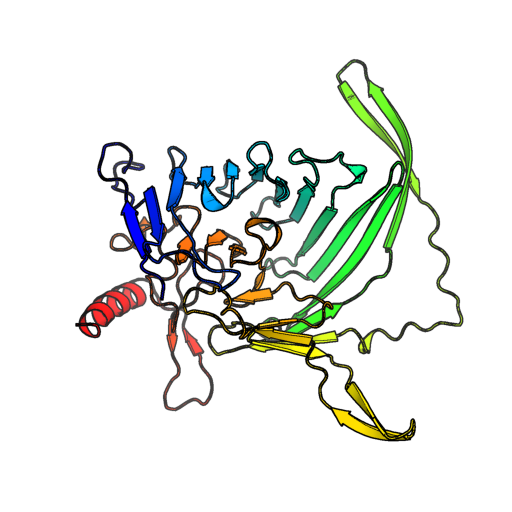 83 ? 9.522 13.388 4.088 1.00 94.94 83 LYS A O 1
ATOM 671 N N . LYS A 1 84 ? 8.336 12.666 5.859 1.00 95.19 84 LYS A N 1
ATOM 672 C CA . LYS A 1 84 ? 7.500 11.729 5.088 1.00 95.19 84 LYS A CA 1
ATOM 673 C C . LYS A 1 84 ? 6.571 12.549 4.179 1.00 95.19 84 LYS A C 1
ATOM 675 O O . LYS A 1 84 ? 6.192 13.649 4.573 1.00 95.19 84 LYS A O 1
ATOM 680 N N . PRO A 1 85 ? 6.220 12.070 2.978 1.00 97.06 85 PRO A N 1
ATOM 681 C CA . PRO A 1 85 ? 5.367 12.830 2.075 1.00 97.06 85 PRO A CA 1
ATOM 682 C C . PRO A 1 85 ? 3.926 12.923 2.596 1.00 97.06 85 PRO A C 1
ATOM 684 O O . PRO A 1 85 ? 3.455 12.045 3.334 1.00 97.06 85 PRO A O 1
ATOM 687 N N . ASP A 1 86 ? 3.226 13.969 2.158 1.00 97.81 86 ASP A N 1
ATOM 688 C CA . ASP A 1 86 ? 1.763 13.977 2.181 1.00 97.81 86 ASP A CA 1
ATOM 689 C C . ASP A 1 86 ? 1.249 13.103 1.037 1.00 97.81 86 ASP A C 1
ATOM 691 O O . ASP A 1 86 ? 1.894 12.978 -0.011 1.00 97.81 86 ASP A O 1
ATOM 695 N N . LEU A 1 87 ? 0.080 12.501 1.238 1.00 97.88 87 LEU A N 1
ATOM 696 C CA . LEU A 1 87 ? -0.532 11.603 0.264 1.00 97.88 87 LEU A CA 1
ATOM 697 C C . LEU A 1 87 ? -1.937 12.065 -0.076 1.00 97.88 87 LEU A C 1
ATOM 699 O O . LEU A 1 87 ? -2.668 12.561 0.779 1.00 97.88 87 LEU A O 1
ATOM 703 N N . GLU A 1 88 ? -2.332 11.853 -1.321 1.00 98.00 88 GLU A N 1
ATOM 704 C CA . GLU A 1 88 ? -3.706 12.036 -1.766 1.00 98.00 88 GLU A CA 1
ATOM 705 C C . GLU A 1 88 ? -4.100 10.904 -2.709 1.00 98.00 88 GLU A C 1
ATOM 707 O O . GLU A 1 88 ? -3.272 10.366 -3.444 1.00 98.00 88 GLU A O 1
ATOM 712 N N . PHE A 1 89 ? -5.363 10.500 -2.654 1.00 97.38 89 PHE A N 1
ATOM 713 C CA . PHE A 1 89 ? -5.873 9.373 -3.415 1.00 97.38 89 PHE A CA 1
ATOM 714 C C . PHE A 1 89 ? -7.192 9.733 -4.082 1.00 97.38 89 PHE A C 1
ATOM 716 O O . PHE A 1 89 ? -8.109 10.258 -3.449 1.00 97.38 89 PHE A O 1
ATOM 723 N N . LEU A 1 90 ? -7.295 9.384 -5.362 1.00 96.69 90 LEU A N 1
ATOM 724 C CA . LEU A 1 90 ? -8.517 9.514 -6.144 1.00 96.69 90 LEU A CA 1
ATOM 725 C C . LEU A 1 90 ? -9.085 8.129 -6.415 1.00 96.69 90 LEU A C 1
ATOM 727 O O . LEU A 1 90 ? -8.342 7.177 -6.669 1.00 96.69 90 LEU A O 1
ATOM 731 N N . TYR A 1 91 ? -10.408 8.032 -6.391 1.00 95.19 91 TYR A N 1
ATOM 732 C CA . TYR A 1 91 ? -11.130 6.781 -6.575 1.00 95.19 91 TYR A CA 1
ATOM 733 C C . TYR A 1 91 ? -12.163 6.919 -7.684 1.00 95.19 91 TYR A C 1
ATOM 735 O O . TYR A 1 91 ? -12.738 7.989 -7.883 1.00 95.19 91 TYR A O 1
ATOM 743 N N . ASP A 1 92 ? -12.413 5.818 -8.384 1.00 91.31 92 ASP A N 1
ATOM 744 C CA . ASP A 1 92 ? -13.565 5.712 -9.269 1.00 91.31 92 ASP A CA 1
ATOM 745 C C . ASP A 1 92 ? -14.880 5.593 -8.456 1.00 91.31 92 ASP A C 1
ATOM 747 O O . ASP A 1 92 ? -14.856 5.373 -7.237 1.00 91.31 92 ASP A O 1
ATOM 751 N N . PRO A 1 93 ? -16.057 5.704 -9.100 1.00 88.69 93 PRO A N 1
ATOM 752 C CA . PRO A 1 93 ? -17.344 5.535 -8.420 1.00 88.69 93 PRO A CA 1
ATOM 753 C C . PRO A 1 93 ? -17.579 4.145 -7.799 1.00 88.69 93 PRO A C 1
ATOM 755 O O . PRO A 1 93 ? -18.467 3.997 -6.961 1.00 88.69 93 PRO A O 1
ATOM 758 N N . LEU A 1 94 ? -16.811 3.123 -8.196 1.00 88.31 94 LEU A N 1
ATOM 759 C CA . LEU A 1 94 ? -16.858 1.772 -7.622 1.00 88.31 94 LEU A CA 1
ATOM 760 C C . LEU A 1 94 ? -15.928 1.629 -6.400 1.00 88.31 94 LEU A C 1
ATOM 762 O O . LEU A 1 94 ? -15.923 0.593 -5.728 1.00 88.31 94 LEU A O 1
ATOM 766 N N . GLY A 1 95 ? -15.172 2.680 -6.072 1.00 89.56 95 GLY A N 1
ATOM 767 C CA . GLY A 1 95 ? -14.243 2.739 -4.955 1.00 89.56 95 GLY A CA 1
ATOM 768 C C . GLY A 1 95 ? -12.882 2.105 -5.239 1.00 89.56 95 GLY A C 1
ATOM 769 O O . GLY A 1 95 ? -12.142 1.854 -4.282 1.00 89.56 95 GLY A O 1
ATOM 770 N N . ASN A 1 96 ? -12.536 1.826 -6.498 1.00 91.69 96 ASN A N 1
ATOM 771 C CA . ASN A 1 96 ? -11.185 1.413 -6.867 1.00 91.69 96 ASN A CA 1
ATOM 772 C C . ASN A 1 96 ? -10.276 2.638 -6.936 1.00 91.69 96 ASN A C 1
ATOM 774 O O . ASN A 1 96 ? -10.684 3.699 -7.405 1.00 91.69 96 ASN A O 1
ATOM 778 N N . ARG A 1 97 ? -9.030 2.498 -6.477 1.00 94.19 97 ARG A N 1
ATOM 779 C CA . ARG A 1 97 ? -8.047 3.583 -6.555 1.00 94.19 97 ARG A CA 1
ATOM 780 C C . ARG A 1 97 ? -7.702 3.857 -8.020 1.00 94.19 97 ARG A C 1
ATOM 782 O O . ARG A 1 97 ? -7.223 2.949 -8.698 1.00 94.19 97 ARG A O 1
ATOM 789 N N . LEU A 1 98 ? -7.952 5.091 -8.455 1.00 95.12 98 LEU A N 1
ATOM 790 C CA . LEU A 1 98 ? -7.666 5.640 -9.782 1.00 95.12 98 LEU A CA 1
ATOM 791 C C . LEU A 1 98 ? -6.287 6.307 -9.807 1.00 95.12 98 LEU A C 1
ATOM 793 O O . LEU A 1 98 ? -5.523 6.106 -10.746 1.00 95.12 98 LEU A O 1
ATOM 797 N N . CYS A 1 99 ? -5.962 7.072 -8.761 1.00 96.62 99 CYS A N 1
ATOM 798 C CA . CYS A 1 99 ? -4.705 7.807 -8.660 1.00 96.62 99 CYS A CA 1
ATOM 799 C C . CYS A 1 99 ? -4.175 7.810 -7.223 1.00 96.62 99 CYS A C 1
ATOM 801 O O . CYS A 1 99 ? -4.952 7.883 -6.268 1.00 96.62 99 CYS A O 1
ATOM 803 N N . LYS A 1 100 ? -2.851 7.734 -7.079 1.00 96.75 100 LYS A N 1
ATOM 804 C CA . LYS A 1 100 ? -2.108 8.052 -5.854 1.00 96.75 100 LYS A CA 1
ATOM 805 C C . LYS A 1 100 ? -1.201 9.237 -6.156 1.00 96.75 100 LYS A C 1
ATOM 807 O O . LYS A 1 100 ? -0.422 9.165 -7.096 1.00 96.75 100 LYS A O 1
ATOM 812 N N . ILE A 1 101 ? -1.254 10.267 -5.330 1.00 98.00 101 ILE A N 1
ATOM 813 C CA . ILE A 1 101 ? -0.425 11.463 -5.439 1.00 98.00 101 ILE A CA 1
ATOM 814 C C . ILE A 1 101 ? 0.515 11.482 -4.239 1.00 98.00 101 ILE A C 1
ATOM 816 O O . ILE A 1 101 ? 0.065 11.417 -3.093 1.00 98.00 101 ILE A O 1
ATOM 820 N N . VAL A 1 102 ? 1.814 11.566 -4.504 1.00 97.75 102 VAL A N 1
ATOM 821 C CA . VAL A 1 102 ? 2.860 11.706 -3.490 1.00 97.75 102 VAL A CA 1
ATOM 822 C C . VAL A 1 102 ? 3.378 13.134 -3.539 1.00 97.75 102 VAL A C 1
ATOM 824 O O . VAL A 1 102 ? 3.821 13.586 -4.594 1.00 97.75 102 VAL A O 1
ATOM 827 N N . LYS A 1 103 ? 3.322 13.833 -2.401 1.00 97.00 103 LYS A N 1
ATOM 828 C CA . LYS A 1 103 ? 3.744 15.233 -2.252 1.00 97.00 103 LYS A CA 1
ATOM 829 C C . LYS A 1 103 ? 4.977 15.288 -1.343 1.00 97.00 103 LYS A C 1
ATOM 831 O O . LYS A 1 103 ? 4.825 15.225 -0.116 1.00 97.00 103 LYS A O 1
ATOM 836 N N . PRO A 1 104 ? 6.202 15.329 -1.899 1.00 96.62 104 PRO A N 1
ATOM 837 C CA . PRO A 1 104 ? 7.433 15.288 -1.113 1.00 96.62 104 PRO A CA 1
ATOM 838 C C . PRO A 1 104 ? 7.529 16.415 -0.079 1.00 96.62 104 PRO A C 1
ATOM 840 O O . PRO A 1 104 ? 7.049 17.522 -0.319 1.00 96.62 104 PRO A O 1
ATOM 843 N N . ARG A 1 105 ? 8.183 16.137 1.061 1.00 96.19 105 ARG A N 1
ATOM 844 C CA . ARG A 1 105 ? 8.382 17.085 2.178 1.00 96.19 105 ARG A CA 1
ATOM 845 C C . ARG A 1 105 ? 9.850 17.193 2.634 1.00 96.19 105 ARG A C 1
ATOM 847 O O . ARG A 1 105 ? 10.117 17.078 3.830 1.00 96.19 105 ARG A O 1
ATOM 854 N N . PRO A 1 106 ? 10.841 17.416 1.747 1.00 95.50 106 PRO A N 1
ATOM 855 C CA . PRO A 1 106 ? 12.260 17.416 2.134 1.00 95.50 106 PRO A CA 1
ATOM 856 C C . PRO A 1 106 ? 12.596 18.445 3.232 1.00 95.50 106 PRO A C 1
ATOM 858 O O . PRO A 1 106 ? 13.432 18.175 4.100 1.00 95.50 106 PRO A O 1
ATOM 861 N N . ALA A 1 107 ? 11.898 19.587 3.238 1.00 94.56 107 ALA A N 1
ATOM 862 C CA . ALA A 1 107 ? 12.019 20.651 4.238 1.00 94.56 107 ALA A CA 1
ATOM 863 C C . ALA A 1 107 ? 10.999 20.552 5.395 1.00 94.56 107 ALA A C 1
ATOM 865 O O . ALA A 1 107 ? 10.881 21.480 6.191 1.00 94.56 107 ALA A O 1
ATOM 866 N N . GLY A 1 108 ? 10.243 19.453 5.501 1.00 94.50 108 GLY A N 1
ATOM 867 C CA . GLY A 1 108 ? 9.200 19.286 6.520 1.00 94.50 108 GLY A CA 1
ATOM 868 C C . GLY A 1 108 ? 7.844 19.916 6.175 1.00 94.50 108 GLY A C 1
ATOM 869 O O . GLY A 1 108 ? 6.936 19.896 7.006 1.00 94.50 108 GLY A O 1
ATOM 870 N N . ILE A 1 109 ? 7.699 20.457 4.962 1.00 93.56 109 ILE A N 1
ATOM 871 C CA . ILE A 1 109 ? 6.497 21.096 4.399 1.00 93.56 109 ILE A CA 1
ATOM 872 C C . ILE A 1 109 ? 6.297 20.547 2.973 1.00 93.56 109 ILE A C 1
ATOM 874 O O . ILE A 1 109 ? 7.311 20.264 2.325 1.00 93.56 109 ILE A O 1
ATOM 878 N N . PRO A 1 110 ? 5.052 20.366 2.481 1.00 94.12 110 PRO A N 1
ATOM 879 C CA . PRO A 1 110 ? 4.791 19.915 1.113 1.00 94.12 110 PRO A CA 1
ATOM 880 C C . PRO A 1 110 ? 5.422 20.828 0.069 1.00 94.12 110 PRO A C 1
ATOM 882 O O . PRO A 1 110 ? 5.338 22.051 0.159 1.00 94.12 110 PRO A O 1
ATOM 885 N N . THR A 1 111 ? 6.049 20.199 -0.915 1.00 94.44 111 THR A N 1
ATOM 886 C CA . THR A 1 111 ? 6.563 20.835 -2.131 1.00 94.44 111 THR A CA 1
ATOM 887 C C . THR A 1 111 ? 5.427 21.321 -3.025 1.00 94.44 111 THR A C 1
ATOM 889 O O . THR A 1 111 ? 4.256 20.983 -2.819 1.00 94.44 111 THR A O 1
ATOM 892 N N . ASN A 1 112 ? 5.776 22.115 -4.034 1.00 91.62 112 ASN A N 1
ATOM 893 C CA . ASN A 1 112 ? 4.832 22.533 -5.064 1.00 91.62 112 ASN A CA 1
ATOM 894 C C . ASN A 1 112 ? 4.484 21.359 -5.987 1.00 91.62 112 ASN A C 1
ATOM 896 O O . ASN A 1 112 ? 5.210 20.367 -6.040 1.00 91.62 112 ASN A O 1
ATOM 900 N N . GLN A 1 113 ? 3.391 21.493 -6.741 1.00 89.31 113 GLN A N 1
ATOM 901 C CA . GLN A 1 113 ? 2.890 20.433 -7.621 1.00 89.31 113 GLN A CA 1
ATOM 902 C C . GLN A 1 113 ? 3.925 19.934 -8.641 1.00 89.31 113 GLN A C 1
ATOM 904 O O . GLN A 1 113 ? 3.916 18.753 -8.972 1.00 89.31 113 GLN A O 1
ATOM 909 N N . ASN A 1 114 ? 4.866 20.791 -9.041 1.00 88.50 114 ASN A N 1
ATOM 910 C CA . ASN A 1 114 ? 5.949 20.457 -9.966 1.00 88.50 114 ASN A CA 1
ATOM 911 C C . ASN A 1 114 ? 6.883 19.355 -9.436 1.00 88.50 114 ASN A C 1
ATOM 913 O O . ASN A 1 114 ? 7.591 18.734 -10.207 1.00 88.50 114 ASN A O 1
ATOM 917 N N . GLU A 1 115 ? 6.885 19.079 -8.131 1.00 91.69 115 GLU A N 1
ATOM 918 C CA . GLU A 1 115 ? 7.675 17.993 -7.533 1.00 91.69 115 GLU A CA 1
ATOM 919 C C . GLU A 1 115 ? 6.809 16.783 -7.146 1.00 91.69 115 GLU A C 1
ATOM 921 O O . GLU A 1 115 ? 7.294 15.820 -6.544 1.00 91.69 115 GLU A O 1
ATOM 926 N N . TRP A 1 116 ? 5.503 16.822 -7.425 1.00 94.75 116 TRP A N 1
ATOM 927 C CA . TRP A 1 116 ? 4.596 15.742 -7.056 1.00 94.75 116 TRP A CA 1
ATOM 928 C C . TRP A 1 116 ? 4.684 14.595 -8.056 1.00 94.75 116 TRP A C 1
ATOM 930 O O . TRP A 1 116 ? 4.915 14.773 -9.250 1.00 94.75 116 TRP A O 1
ATOM 940 N N . THR A 1 117 ? 4.465 13.385 -7.553 1.00 95.31 117 THR A N 1
ATOM 941 C CA . THR A 1 117 ? 4.379 12.181 -8.383 1.00 95.31 117 THR A CA 1
ATOM 942 C C . THR A 1 117 ? 2.954 11.657 -8.367 1.00 95.31 117 THR A C 1
ATOM 944 O O . THR A 1 117 ? 2.409 11.368 -7.299 1.00 95.31 117 THR A O 1
ATOM 947 N N . PHE A 1 118 ? 2.366 11.494 -9.547 1.00 96.44 118 PHE A N 1
ATOM 948 C CA . PHE A 1 118 ? 1.032 10.943 -9.748 1.00 96.44 118 PHE A CA 1
ATOM 949 C C . PHE A 1 118 ? 1.169 9.518 -10.280 1.00 96.44 118 PHE A C 1
ATOM 951 O O . PHE A 1 118 ? 1.797 9.278 -11.303 1.00 96.44 118 PHE A O 1
ATOM 958 N N . THR A 1 119 ? 0.596 8.542 -9.587 1.00 96.06 119 THR A N 1
ATOM 959 C CA . THR A 1 119 ? 0.548 7.146 -10.027 1.00 96.06 119 THR A CA 1
ATOM 960 C C . THR A 1 119 ? -0.881 6.793 -10.400 1.00 96.06 119 THR A C 1
ATOM 962 O O . THR A 1 119 ? -1.739 6.669 -9.523 1.00 96.06 119 THR A O 1
ATOM 965 N N . TRP A 1 120 ? -1.120 6.595 -11.690 1.00 96.12 120 TRP A N 1
ATOM 966 C CA . TRP A 1 120 ? -2.412 6.243 -12.262 1.00 96.12 120 TRP A CA 1
ATOM 967 C C . TRP A 1 120 ? -2.567 4.729 -12.382 1.00 96.12 120 TRP A C 1
ATOM 969 O O . TRP A 1 120 ? -1.659 4.034 -12.838 1.00 96.12 120 TRP A O 1
ATOM 979 N N . TYR A 1 121 ? -3.740 4.221 -12.008 1.00 95.06 121 TYR A N 1
ATOM 980 C CA . TYR A 1 121 ? -4.078 2.800 -12.063 1.00 95.06 121 TYR A CA 1
ATOM 981 C C . TYR A 1 121 ? -5.186 2.573 -13.086 1.00 95.06 121 TYR A C 1
ATOM 983 O O . TYR A 1 121 ? -6.342 2.930 -12.856 1.00 95.06 121 TYR A O 1
ATOM 991 N N . LEU A 1 122 ? -4.845 1.925 -14.197 1.00 93.75 122 LEU A N 1
ATOM 992 C CA . LEU A 1 122 ? -5.830 1.437 -15.151 1.00 93.75 122 LEU A CA 1
ATOM 993 C C . LEU A 1 122 ? -6.298 0.055 -14.710 1.00 93.75 122 LEU A C 1
ATOM 995 O O . LEU A 1 122 ? -5.474 -0.824 -14.451 1.00 93.75 122 LEU A O 1
ATOM 999 N N . ARG A 1 123 ? -7.613 -0.151 -14.631 1.00 92.38 123 ARG A N 1
ATOM 1000 C CA . ARG A 1 123 ? -8.205 -1.411 -14.174 1.00 92.38 123 ARG A CA 1
ATOM 1001 C C . ARG A 1 123 ? -9.192 -1.983 -15.178 1.00 92.38 123 ARG A C 1
ATOM 1003 O O . ARG A 1 123 ? -9.798 -1.247 -15.953 1.00 92.38 123 ARG A O 1
ATOM 1010 N N . ASP A 1 124 ? -9.342 -3.302 -15.152 1.00 89.75 124 ASP A N 1
ATOM 1011 C CA . ASP A 1 124 ? -10.425 -3.986 -15.852 1.00 89.75 124 ASP A CA 1
ATOM 1012 C C . ASP A 1 124 ? -11.760 -3.848 -15.092 1.00 89.75 124 ASP A C 1
ATOM 1014 O O . ASP A 1 124 ? -11.838 -3.302 -13.989 1.00 89.75 124 ASP A O 1
ATOM 1018 N N . THR A 1 125 ? -12.837 -4.382 -15.669 1.00 85.19 125 THR A N 1
ATOM 1019 C CA . THR A 1 125 ? -14.176 -4.352 -15.057 1.00 85.19 125 THR A CA 1
ATOM 1020 C C . THR A 1 125 ? -14.300 -5.193 -13.784 1.00 85.19 125 THR A C 1
ATOM 1022 O O . THR A 1 125 ? -15.291 -5.069 -13.070 1.00 85.19 125 THR A O 1
ATOM 1025 N N . GLN A 1 126 ? -13.343 -6.084 -13.513 1.00 85.12 126 GLN A N 1
ATOM 1026 C CA . GLN A 1 126 ? -13.278 -6.877 -12.283 1.00 85.12 126 GLN A CA 1
ATOM 1027 C C . GLN A 1 126 ? -12.452 -6.176 -11.192 1.00 85.12 126 GLN A C 1
ATOM 1029 O O . GLN A 1 126 ? -12.432 -6.639 -10.053 1.00 85.12 126 GLN A O 1
ATOM 1034 N N . GLY A 1 127 ? -11.813 -5.049 -11.521 1.00 86.06 127 GLY A N 1
ATOM 1035 C CA . GLY A 1 127 ? -10.967 -4.270 -10.628 1.00 86.06 127 GLY A CA 1
ATOM 1036 C C . GLY A 1 127 ? -9.495 -4.689 -10.638 1.00 86.06 127 GLY A C 1
ATOM 1037 O O . GLY A 1 127 ? -8.724 -4.132 -9.856 1.00 86.06 127 GLY A O 1
ATOM 1038 N N . ASN A 1 128 ? -9.062 -5.620 -11.495 1.00 89.06 128 ASN A N 1
ATOM 1039 C CA . ASN A 1 128 ? -7.645 -5.982 -11.607 1.00 89.06 128 ASN A CA 1
ATOM 1040 C C . ASN A 1 128 ? -6.862 -4.863 -12.297 1.00 89.06 128 ASN A C 1
ATOM 1042 O O . ASN A 1 128 ? -7.372 -4.228 -13.217 1.00 89.06 128 ASN A O 1
ATOM 1046 N N . ILE A 1 129 ? -5.617 -4.629 -11.879 1.00 92.38 129 ILE A N 1
ATOM 1047 C CA . ILE A 1 129 ? -4.755 -3.596 -12.467 1.00 92.38 129 ILE A CA 1
ATOM 1048 C C . ILE A 1 129 ? -4.234 -4.089 -13.815 1.00 92.38 129 ILE A C 1
ATOM 1050 O O . ILE A 1 129 ? -3.478 -5.049 -13.875 1.00 92.38 129 ILE A O 1
ATOM 1054 N N . MET A 1 130 ? -4.598 -3.400 -14.888 1.00 92.06 130 MET A N 1
ATOM 1055 C CA . MET A 1 130 ? -4.134 -3.680 -16.247 1.00 92.06 130 MET A CA 1
ATOM 1056 C C . MET A 1 130 ? -2.859 -2.916 -16.594 1.00 92.06 130 MET A C 1
ATOM 1058 O O . MET A 1 130 ? -2.067 -3.382 -17.407 1.00 92.06 130 MET A O 1
ATOM 1062 N N . GLY A 1 131 ? -2.653 -1.757 -15.973 1.00 91.88 131 GLY A N 1
ATOM 1063 C CA . GLY A 1 131 ? -1.474 -0.935 -16.191 1.00 91.88 131 GLY A CA 1
ATOM 1064 C C . GLY A 1 131 ? -1.317 0.116 -15.105 1.00 91.88 131 GLY A C 1
ATOM 1065 O O . GLY A 1 131 ? -2.303 0.601 -14.542 1.00 91.88 131 GLY A O 1
ATOM 1066 N N . VAL A 1 132 ? -0.067 0.454 -14.822 1.00 93.38 132 VAL A N 1
ATOM 1067 C CA . VAL A 1 132 ? 0.309 1.551 -13.941 1.00 93.38 132 VAL A CA 1
ATOM 1068 C C . VAL A 1 132 ? 1.148 2.540 -14.729 1.00 93.38 132 VAL A C 1
ATOM 1070 O O . VAL A 1 132 ? 2.123 2.160 -15.385 1.00 93.38 132 VAL A O 1
ATOM 1073 N N . TYR A 1 133 ? 0.764 3.804 -14.626 1.00 93.81 133 TYR A N 1
ATOM 1074 C CA . TYR A 1 133 ? 1.424 4.918 -15.288 1.00 93.81 133 TYR A CA 1
ATOM 1075 C C . TYR A 1 133 ? 1.849 5.938 -14.249 1.00 93.81 133 TYR A C 1
ATOM 1077 O O . TYR A 1 133 ? 1.167 6.121 -13.238 1.00 93.81 133 TYR A O 1
ATOM 1085 N N . THR A 1 134 ? 2.962 6.606 -14.505 1.00 93.75 134 THR A N 1
ATOM 1086 C CA . THR A 1 134 ? 3.476 7.657 -13.638 1.00 93.75 134 THR A CA 1
ATOM 1087 C C . THR A 1 134 ? 3.497 8.948 -14.406 1.00 93.75 134 THR A C 1
ATOM 1089 O O . THR A 1 134 ? 4.062 9.027 -15.496 1.00 93.75 134 THR A O 1
ATOM 1092 N N . GLU A 1 135 ? 2.872 9.946 -13.809 1.00 93.88 135 GLU A N 1
ATOM 1093 C CA . GLU A 1 135 ? 2.947 11.318 -14.244 1.00 93.88 135 GLU A CA 1
ATOM 1094 C C . GLU A 1 135 ? 3.828 12.107 -13.273 1.00 93.88 135 GLU A C 1
ATOM 1096 O O . GLU A 1 135 ? 3.641 12.064 -12.052 1.00 93.88 135 GLU A O 1
ATOM 1101 N N . THR A 1 136 ? 4.815 12.794 -13.834 1.00 92.25 136 THR A N 1
ATOM 1102 C CA . THR A 1 136 ? 5.716 13.706 -13.125 1.00 92.25 136 THR A CA 1
ATOM 1103 C C . THR A 1 136 ? 5.678 15.053 -13.803 1.00 92.25 136 THR A C 1
ATOM 1105 O O . THR A 1 136 ? 5.564 15.126 -15.030 1.00 92.25 136 THR A O 1
ATOM 1108 N N . HIS A 1 137 ? 5.796 16.107 -13.014 1.00 87.19 137 HIS A N 1
ATOM 1109 C CA . HIS A 1 137 ? 5.873 17.465 -13.526 1.00 87.19 137 HIS A CA 1
ATOM 1110 C C . HIS A 1 137 ? 7.317 17.973 -13.419 1.00 87.19 137 HIS A C 1
ATOM 1112 O O . HIS A 1 137 ? 8.113 17.458 -12.638 1.00 87.19 137 HIS A O 1
ATOM 1118 N N . ASP A 1 138 ? 7.652 18.932 -14.264 1.00 83.19 138 ASP A N 1
ATOM 1119 C CA . ASP A 1 138 ? 8.773 19.861 -14.125 1.00 83.19 138 ASP A CA 1
ATOM 1120 C C . ASP A 1 138 ? 8.194 21.265 -14.358 1.00 83.19 138 ASP A C 1
ATOM 1122 O O . ASP A 1 138 ? 7.065 21.355 -14.824 1.00 83.19 138 ASP A O 1
ATOM 1126 N N . GLU A 1 139 ? 8.901 22.341 -14.007 1.00 81.44 139 GLU A N 1
ATOM 1127 C CA . GLU A 1 139 ? 8.415 23.737 -13.973 1.00 81.44 139 GLU A CA 1
ATOM 1128 C C . GLU A 1 139 ? 7.189 24.043 -14.852 1.00 81.44 139 GLU A C 1
ATOM 1130 O O . GLU A 1 139 ? 6.132 24.384 -14.311 1.00 81.44 139 GLU A O 1
ATOM 1135 N N . ASP A 1 140 ? 7.332 23.839 -16.165 1.00 81.94 140 ASP A N 1
ATOM 1136 C CA . ASP A 1 140 ? 6.286 24.029 -17.172 1.00 81.94 140 ASP A CA 1
ATOM 1137 C C . ASP A 1 140 ? 5.870 22.729 -17.888 1.00 81.94 140 ASP A C 1
ATOM 1139 O O . ASP A 1 140 ? 5.019 22.764 -18.771 1.00 81.94 140 ASP A O 1
ATOM 1143 N N . ASP A 1 141 ? 6.428 21.571 -17.543 1.00 81.62 141 ASP A N 1
ATOM 1144 C CA . ASP A 1 141 ? 6.222 20.319 -18.270 1.00 81.62 141 ASP A CA 1
ATOM 1145 C C . ASP A 1 141 ? 5.484 19.262 -17.447 1.00 81.62 141 ASP A C 1
ATOM 1147 O O . ASP A 1 141 ? 5.661 19.133 -16.239 1.00 81.62 141 ASP A O 1
ATOM 1151 N N . ALA A 1 142 ? 4.702 18.421 -18.119 1.00 85.56 142 ALA A N 1
ATOM 1152 C CA . ALA A 1 142 ? 4.191 17.183 -17.549 1.00 85.56 142 ALA A CA 1
ATOM 1153 C C . ALA A 1 142 ? 4.508 15.997 -18.458 1.00 85.56 142 ALA A C 1
ATOM 1155 O O . ALA A 1 142 ? 4.275 16.019 -19.670 1.00 85.56 142 ALA A O 1
ATOM 1156 N N . TYR A 1 143 ? 5.013 14.934 -17.841 1.00 86.81 143 TYR A N 1
ATOM 1157 C CA . TYR A 1 143 ? 5.439 13.710 -18.500 1.00 86.81 143 TYR A CA 1
ATOM 1158 C C . TYR A 1 143 ? 4.582 12.560 -18.003 1.00 86.81 143 TYR A C 1
ATOM 1160 O O . TYR A 1 143 ? 4.570 12.294 -16.807 1.00 86.81 143 TYR A O 1
ATOM 1168 N N . LEU A 1 144 ? 3.914 11.844 -18.906 1.00 88.56 144 LEU A N 1
ATOM 1169 C CA . LEU A 1 144 ? 3.272 10.569 -18.598 1.00 88.56 144 LEU A CA 1
ATOM 1170 C C . LEU A 1 144 ? 4.165 9.445 -19.108 1.00 88.56 144 LEU A C 1
ATOM 1172 O O . LEU A 1 144 ? 4.509 9.406 -20.288 1.00 88.56 144 LEU A O 1
ATOM 1176 N N . SER A 1 145 ? 4.503 8.504 -18.239 1.00 86.38 145 SER A N 1
ATOM 1177 C CA . SER A 1 145 ? 5.341 7.349 -18.556 1.00 86.38 145 SER A CA 1
ATOM 1178 C C . SER A 1 145 ? 4.610 6.041 -18.267 1.00 86.38 145 SER A C 1
ATOM 1180 O O . SER A 1 145 ? 3.770 5.954 -17.367 1.00 86.38 145 SER A O 1
ATOM 1182 N N . THR A 1 146 ? 4.910 5.013 -19.063 1.00 79.31 146 THR A N 1
ATOM 1183 C CA . THR A 1 146 ? 4.583 3.630 -18.692 1.00 79.31 146 THR A CA 1
ATOM 1184 C C . THR A 1 146 ? 5.505 3.174 -17.579 1.00 79.31 146 THR A C 1
ATOM 1186 O O . THR A 1 146 ? 6.701 3.451 -17.624 1.00 79.31 146 THR A O 1
ATOM 1189 N N . ASN A 1 147 ? 4.968 2.430 -16.614 1.00 77.88 147 ASN A N 1
ATOM 1190 C CA . ASN A 1 147 ? 5.787 1.841 -15.559 1.00 77.88 147 ASN A CA 1
ATOM 1191 C C . ASN A 1 147 ? 5.640 0.332 -15.533 1.00 77.88 147 ASN A C 1
ATOM 1193 O O . ASN A 1 147 ? 6.633 -0.386 -15.597 1.00 77.88 147 ASN A O 1
ATOM 1197 N N . GLU A 1 148 ? 4.409 -0.160 -15.406 1.00 89.38 148 GLU A N 1
ATOM 1198 C CA . GLU A 1 148 ? 4.188 -1.560 -15.056 1.00 89.38 148 GLU A CA 1
ATOM 1199 C C . GLU A 1 148 ? 2.900 -2.098 -15.674 1.00 89.38 148 GLU A C 1
ATOM 1201 O O . GLU A 1 148 ? 1.831 -1.503 -15.542 1.00 89.38 148 GLU A O 1
ATOM 1206 N N . PHE A 1 149 ? 2.990 -3.278 -16.282 1.00 91.19 149 PHE A N 1
ATOM 1207 C CA . PHE A 1 149 ? 1.850 -4.058 -16.749 1.00 91.19 149 PHE A CA 1
ATOM 1208 C C . PHE A 1 149 ? 1.808 -5.382 -15.982 1.00 91.19 149 PHE A C 1
ATOM 1210 O O . PHE A 1 149 ? 2.612 -6.281 -16.260 1.00 91.19 149 PHE A O 1
ATOM 1217 N N . PRO A 1 150 ? 0.912 -5.529 -14.991 1.00 92.31 150 PRO A N 1
ATOM 1218 C CA . PRO A 1 150 ? 0.752 -6.790 -14.284 1.00 92.31 150 PRO A CA 1
ATOM 1219 C C . PRO A 1 150 ? 0.342 -7.921 -15.232 1.00 92.31 150 PRO A C 1
ATOM 1221 O O . PRO A 1 150 ? -0.526 -7.770 -16.090 1.00 92.31 150 PRO A O 1
ATOM 1224 N N . MET A 1 151 ? 0.974 -9.080 -15.067 1.00 92.62 151 MET A N 1
ATOM 1225 C CA . MET A 1 151 ? 0.693 -10.279 -15.852 1.00 92.62 151 MET A CA 1
ATOM 1226 C C . MET A 1 151 ? -0.116 -11.258 -15.006 1.00 92.62 151 MET A C 1
ATOM 1228 O O . MET A 1 151 ? 0.272 -11.566 -13.878 1.00 92.62 151 MET A O 1
ATOM 1232 N N . TYR A 1 152 ? -1.210 -11.789 -15.552 1.00 91.19 152 TYR A N 1
ATOM 1233 C CA . TYR A 1 152 ? -2.127 -12.671 -14.828 1.00 91.19 152 TYR A CA 1
ATOM 1234 C C . TYR A 1 152 ? -2.260 -14.048 -15.482 1.00 91.19 152 TYR A C 1
ATOM 1236 O O . TYR A 1 152 ? -2.256 -14.185 -16.704 1.00 91.19 152 TYR A O 1
ATOM 1244 N N . GLY A 1 153 ? -2.410 -15.067 -14.637 1.00 86.88 153 GLY A N 1
ATOM 1245 C CA . GLY A 1 153 ? -2.988 -16.368 -14.970 1.00 86.88 153 GLY A CA 1
ATOM 1246 C C . GLY A 1 153 ? -4.289 -16.546 -14.188 1.00 86.88 153 GLY A C 1
ATOM 1247 O O . GLY A 1 153 ? -5.230 -15.781 -14.360 1.00 86.88 153 GLY A O 1
ATOM 1248 N N . SER A 1 154 ? -4.327 -17.510 -13.263 1.00 83.12 154 SER A N 1
ATOM 1249 C CA . SER A 1 154 ? -5.390 -17.586 -12.241 1.00 83.12 154 SER A CA 1
ATOM 1250 C C . SER A 1 154 ? -5.207 -16.581 -11.094 1.00 83.12 154 SER A C 1
ATOM 1252 O O . SER A 1 154 ? -6.134 -16.334 -10.332 1.00 83.12 154 SER A O 1
ATOM 1254 N N . ALA A 1 155 ? -3.996 -16.046 -10.951 1.00 85.44 155 ALA A N 1
ATOM 1255 C CA . ALA A 1 155 ? -3.594 -14.978 -10.042 1.00 85.44 155 ALA A CA 1
ATOM 1256 C C . ALA A 1 155 ? -2.480 -14.165 -10.726 1.00 85.44 155 ALA A C 1
ATOM 1258 O O . ALA A 1 155 ? -2.031 -14.538 -11.818 1.00 85.44 155 ALA A O 1
ATOM 1259 N N . ARG A 1 156 ? -2.033 -13.062 -10.113 1.00 92.56 156 ARG A N 1
ATOM 1260 C CA . ARG A 1 156 ? -0.892 -12.297 -10.634 1.00 92.56 156 ARG A CA 1
ATOM 1261 C C . ARG A 1 156 ? 0.355 -13.188 -10.640 1.00 92.56 156 ARG A C 1
ATOM 1263 O O . ARG A 1 156 ? 0.625 -13.884 -9.670 1.00 92.56 156 ARG A O 1
ATOM 1270 N N . LEU A 1 157 ? 1.063 -13.200 -11.764 1.00 93.88 157 LEU A N 1
ATOM 1271 C CA . LEU A 1 157 ? 2.297 -13.962 -11.974 1.00 93.88 157 LEU A CA 1
ATOM 1272 C C . LEU A 1 157 ? 3.542 -13.085 -11.817 1.00 93.88 157 LEU A C 1
ATOM 1274 O O . LEU A 1 157 ? 4.643 -13.601 -11.645 1.00 93.88 157 LEU A O 1
ATOM 1278 N N . GLY A 1 158 ? 3.379 -11.770 -11.943 1.00 93.38 158 GLY A N 1
ATOM 1279 C CA . GLY A 1 158 ? 4.468 -10.808 -11.985 1.00 93.38 158 GLY A CA 1
ATOM 1280 C C . GLY A 1 158 ? 4.067 -9.537 -12.717 1.00 93.38 158 GLY A C 1
ATOM 1281 O O . GLY A 1 158 ? 2.878 -9.276 -12.924 1.00 93.38 158 GLY A O 1
ATOM 1282 N N . VAL A 1 159 ? 5.065 -8.776 -13.153 1.00 92.62 159 VAL A N 1
ATOM 1283 C CA . VAL A 1 159 ? 4.886 -7.537 -13.916 1.00 92.62 159 VAL A CA 1
ATOM 1284 C C . VAL A 1 159 ? 5.835 -7.506 -15.104 1.00 92.62 159 VAL A C 1
ATOM 1286 O O . VAL A 1 159 ? 6.942 -8.045 -15.064 1.00 92.62 159 VAL A O 1
ATOM 1289 N N . GLN A 1 160 ? 5.402 -6.871 -16.180 1.00 90.31 160 GLN A N 1
ATOM 1290 C CA . GLN A 1 160 ? 6.299 -6.386 -17.212 1.00 90.31 160 GLN A CA 1
ATOM 1291 C C . GLN A 1 160 ? 6.558 -4.909 -16.942 1.00 90.31 160 GLN A C 1
ATOM 1293 O O . GLN A 1 160 ? 5.625 -4.108 -16.999 1.00 90.31 160 GLN A O 1
ATOM 1298 N N . ASN A 1 161 ? 7.808 -4.562 -16.655 1.00 85.12 161 ASN A N 1
ATOM 1299 C CA . ASN A 1 161 ? 8.199 -3.168 -16.520 1.00 85.12 161 ASN A CA 1
ATOM 1300 C C . ASN A 1 161 ? 8.359 -2.539 -17.903 1.00 85.12 161 ASN A C 1
ATOM 1302 O O . ASN A 1 161 ? 8.751 -3.207 -18.861 1.00 85.12 161 ASN A O 1
ATOM 1306 N N . ALA A 1 162 ? 8.053 -1.255 -17.975 1.00 76.44 162 ALA A N 1
ATOM 1307 C CA . ALA A 1 162 ? 8.329 -0.382 -19.100 1.00 76.44 162 ALA A CA 1
ATOM 1308 C C . ALA A 1 162 ? 8.783 0.971 -18.539 1.00 76.44 162 ALA A C 1
ATOM 1310 O O . ALA A 1 162 ? 8.619 1.254 -17.351 1.00 76.44 162 ALA A O 1
ATOM 1311 N N . SER A 1 163 ? 9.434 1.783 -19.358 1.00 71.69 163 SER A N 1
ATOM 1312 C CA . SER A 1 163 ? 9.866 3.130 -18.956 1.00 71.69 163 SER A CA 1
ATOM 1313 C C . SER A 1 163 ? 9.762 4.104 -20.121 1.00 71.69 163 SER A C 1
ATOM 1315 O O . SER A 1 163 ? 10.488 5.090 -20.185 1.00 71.69 163 SER A O 1
ATOM 1317 N N . ASP A 1 164 ? 8.878 3.799 -21.071 1.00 70.19 164 ASP A N 1
ATOM 1318 C CA . ASP A 1 164 ? 8.671 4.644 -22.234 1.00 70.19 164 ASP A CA 1
ATOM 1319 C C . ASP A 1 164 ? 7.809 5.840 -21.825 1.00 70.19 164 ASP A C 1
ATOM 1321 O O . ASP A 1 164 ? 6.720 5.666 -21.255 1.00 70.19 164 ASP A O 1
ATOM 1325 N N . THR A 1 165 ? 8.284 7.047 -22.130 1.00 74.88 165 THR A N 1
ATOM 1326 C CA . THR A 1 165 ? 7.472 8.266 -22.076 1.00 74.88 165 THR A CA 1
ATOM 1327 C C . THR A 1 165 ? 6.373 8.156 -23.129 1.00 74.88 165 THR A C 1
ATOM 1329 O O . THR A 1 165 ? 6.657 7.980 -24.310 1.00 74.88 165 THR A O 1
ATOM 1332 N N . LEU A 1 166 ? 5.115 8.231 -22.697 1.00 75.19 166 LEU A N 1
ATOM 1333 C CA . LEU A 1 166 ? 3.927 8.138 -23.549 1.00 75.19 166 LEU A CA 1
ATOM 1334 C C . LEU A 1 166 ? 3.421 9.493 -24.015 1.00 75.19 166 LEU A C 1
ATOM 1336 O O . LEU A 1 166 ? 2.881 9.603 -25.114 1.00 75.19 166 LEU A O 1
ATOM 1340 N N . SER A 1 167 ? 3.561 10.511 -23.172 1.00 78.81 167 SER A N 1
ATOM 1341 C CA . SER A 1 167 ? 3.225 11.880 -23.530 1.00 78.81 167 SER A CA 1
ATOM 1342 C C . SER A 1 167 ? 4.107 12.860 -22.780 1.00 78.81 167 SER A C 1
ATOM 1344 O O . SER A 1 167 ? 4.471 12.633 -21.627 1.00 78.81 167 SER A O 1
ATOM 1346 N N . HIS A 1 168 ? 4.392 13.972 -23.441 1.00 83.06 168 HIS A N 1
ATOM 1347 C CA . HIS A 1 168 ? 5.025 15.151 -22.874 1.00 83.06 168 HIS A CA 1
ATOM 1348 C C . HIS A 1 168 ? 4.180 16.345 -23.302 1.00 83.06 168 HIS A C 1
ATOM 1350 O O . HIS A 1 168 ? 3.916 16.534 -24.492 1.00 83.06 168 HIS A O 1
ATOM 1356 N N . ILE A 1 169 ? 3.701 17.104 -22.327 1.00 80.94 169 ILE A N 1
ATOM 1357 C CA . ILE A 1 169 ? 3.020 18.371 -22.565 1.00 80.94 169 ILE A CA 1
ATOM 1358 C C . ILE A 1 169 ? 3.798 19.499 -21.899 1.00 80.94 169 ILE A C 1
ATOM 1360 O O . ILE A 1 169 ? 4.313 19.310 -20.801 1.00 80.94 169 ILE A O 1
ATOM 1364 N N . THR A 1 170 ? 3.829 20.660 -22.546 1.00 80.00 170 THR A N 1
ATOM 1365 C CA . THR A 1 170 ? 4.334 21.906 -21.959 1.00 80.00 170 THR A CA 1
ATOM 1366 C C . THR A 1 170 ? 3.159 22.850 -21.739 1.00 80.00 170 THR A C 1
ATOM 1368 O O . THR A 1 170 ? 2.370 23.115 -22.653 1.00 80.00 170 THR A O 1
ATOM 1371 N N . TYR A 1 171 ? 3.022 23.360 -20.523 1.00 78.75 171 TYR A N 1
ATOM 1372 C CA . TYR A 1 171 ? 2.078 24.403 -20.169 1.00 78.75 171 TYR A CA 1
ATOM 1373 C C . TYR A 1 171 ? 2.614 25.751 -20.649 1.00 78.75 171 TYR A C 1
ATOM 1375 O O . TYR A 1 171 ? 3.705 26.185 -20.309 1.00 78.75 171 TYR A O 1
ATOM 1383 N N . THR A 1 172 ? 1.824 26.422 -21.479 1.00 70.06 172 THR A N 1
ATOM 1384 C CA . THR A 1 172 ? 2.219 27.664 -22.164 1.00 70.06 172 THR A CA 1
ATOM 1385 C C . THR A 1 172 ? 1.673 28.911 -21.473 1.00 70.06 172 THR A C 1
ATOM 1387 O O . THR A 1 172 ? 2.175 30.016 -21.682 1.00 70.06 172 THR A O 1
ATOM 1390 N N . GLN A 1 173 ? 0.624 28.756 -20.660 1.00 65.62 173 GLN A N 1
ATOM 1391 C CA . GLN A 1 173 ? 0.015 29.841 -19.902 1.00 65.62 173 GLN A CA 1
ATOM 1392 C C . GLN A 1 173 ? -0.876 29.290 -18.787 1.00 65.62 173 GLN A C 1
ATOM 1394 O O . GLN A 1 173 ? -1.671 28.378 -19.011 1.00 65.62 173 GLN A O 1
ATOM 1399 N N . SER A 1 174 ? -0.804 29.910 -17.611 1.00 63.91 174 SER A N 1
ATOM 1400 C CA . SER A 1 174 ?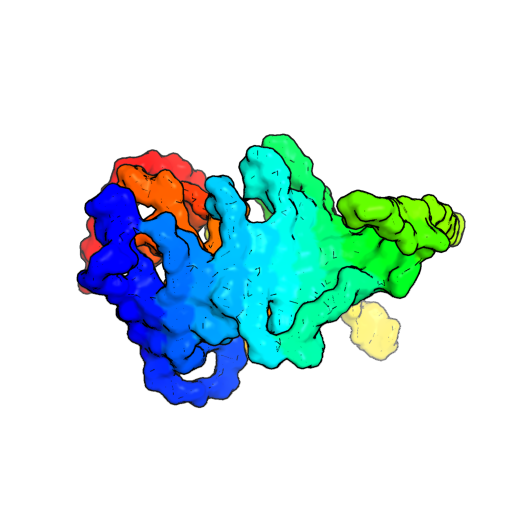 -1.726 29.680 -16.499 1.00 63.91 174 SER A CA 1
ATOM 1401 C C . SER A 1 174 ? -2.344 31.007 -16.069 1.00 63.91 174 SER A C 1
ATOM 1403 O O . SER A 1 174 ? -1.640 31.890 -15.574 1.00 63.91 174 SER A O 1
ATOM 1405 N N . THR A 1 175 ? -3.654 31.162 -16.266 1.00 64.38 175 THR A N 1
ATOM 1406 C CA . THR A 1 175 ? -4.404 32.331 -15.784 1.00 64.38 175 THR A CA 1
ATOM 1407 C C . THR A 1 175 ? -5.552 31.893 -14.887 1.00 64.38 175 THR A C 1
ATOM 1409 O O . THR A 1 175 ? -6.171 30.851 -15.107 1.00 64.38 175 THR A O 1
ATOM 1412 N N . PHE A 1 176 ? -5.810 32.701 -13.861 1.00 65.81 176 PHE A N 1
ATOM 1413 C CA . PHE A 1 176 ? -7.054 32.652 -13.107 1.00 65.81 176 PHE A CA 1
ATOM 1414 C C . PHE A 1 176 ? -8.025 33.631 -13.750 1.00 65.81 176 PHE A C 1
ATOM 1416 O O . PHE A 1 176 ? -7.656 34.782 -14.010 1.00 65.81 176 PHE A O 1
ATOM 1423 N N . ASP A 1 177 ? -9.254 33.193 -13.994 1.00 66.44 177 ASP A N 1
ATOM 1424 C CA . ASP A 1 177 ? -10.319 34.143 -14.277 1.00 66.44 177 ASP A CA 1
ATOM 1425 C C . ASP A 1 177 ? -10.748 34.886 -12.996 1.00 66.44 177 ASP A C 1
ATOM 1427 O O . ASP A 1 177 ? -10.282 34.612 -11.884 1.00 66.44 177 ASP A O 1
ATOM 1431 N N . ALA A 1 178 ? -11.616 35.886 -13.153 1.00 67.88 178 ALA A N 1
ATOM 1432 C CA . ALA A 1 178 ? -12.083 36.720 -12.046 1.00 67.88 178 ALA A CA 1
ATOM 1433 C C . ALA A 1 178 ? -12.871 35.938 -10.973 1.00 67.88 178 ALA A C 1
ATOM 1435 O O . ALA A 1 178 ? -13.020 36.438 -9.858 1.00 67.88 178 ALA A O 1
ATOM 1436 N N . ASP A 1 179 ? -13.331 34.726 -11.298 1.00 72.50 179 ASP A N 1
ATOM 1437 C CA . ASP A 1 179 ? -14.070 33.829 -10.409 1.00 72.50 179 ASP A CA 1
ATOM 1438 C C . ASP A 1 179 ? -13.151 32.782 -9.740 1.00 72.50 179 ASP A C 1
ATOM 1440 O O . ASP A 1 179 ? -13.611 31.952 -8.953 1.00 72.50 179 ASP A O 1
ATOM 1444 N N . GLY A 1 180 ? -11.838 32.843 -10.000 1.00 51.53 180 GLY A N 1
ATOM 1445 C CA . GLY A 1 180 ? -10.834 31.957 -9.412 1.00 51.53 180 GLY A CA 1
ATOM 1446 C C . GLY A 1 180 ? -10.739 30.586 -10.084 1.00 51.53 180 GLY A C 1
ATOM 1447 O O . GLY A 1 180 ? -10.113 29.681 -9.527 1.00 51.53 180 GLY A O 1
ATOM 1448 N N . PHE A 1 181 ? -11.333 30.412 -11.265 1.00 55.31 181 PHE A N 1
ATOM 1449 C CA . PHE A 1 181 ? -11.199 29.202 -12.062 1.00 55.31 181 PHE A CA 1
ATOM 1450 C C . PHE A 1 181 ? -9.847 29.205 -12.783 1.00 55.31 181 PHE A C 1
ATOM 1452 O O . PHE A 1 181 ? -9.459 30.170 -13.446 1.00 55.31 181 PHE A O 1
ATOM 1459 N N . TYR A 1 182 ? -9.104 28.114 -12.615 1.00 62.84 182 TYR A N 1
ATOM 1460 C CA . TYR A 1 182 ? -7.779 27.941 -13.195 1.00 62.84 182 TYR A CA 1
ATOM 1461 C C . TYR A 1 182 ? -7.900 27.386 -14.616 1.00 62.84 182 TYR A C 1
ATOM 1463 O O . TYR A 1 182 ? -8.410 26.282 -14.813 1.00 62.84 182 TYR A O 1
ATOM 1471 N N . THR A 1 183 ? -7.409 28.133 -15.604 1.00 59.72 183 THR A N 1
ATOM 1472 C CA . THR A 1 183 ? -7.294 27.662 -16.991 1.00 59.72 183 THR A CA 1
ATOM 1473 C C . THR A 1 183 ? -5.830 27.579 -17.400 1.00 59.72 183 THR A C 1
ATOM 1475 O O . THR A 1 183 ? -5.118 28.587 -17.363 1.00 59.72 183 THR A O 1
ATOM 1478 N N . SER A 1 184 ? -5.394 26.385 -17.808 1.00 62.72 184 SER A N 1
ATOM 1479 C CA . SER A 1 184 ? -4.078 26.144 -18.400 1.00 62.72 184 SER A CA 1
ATOM 1480 C C . SER A 1 184 ? -4.203 25.784 -19.881 1.00 62.72 184 SER A C 1
ATOM 1482 O O . SER A 1 184 ? -4.998 24.921 -20.262 1.00 62.72 184 SER A O 1
ATOM 1484 N N . SER A 1 185 ? -3.423 26.452 -20.735 1.00 75.44 185 SER A N 1
ATOM 1485 C CA . SER A 1 185 ? -3.219 26.018 -22.120 1.00 75.44 185 SER A CA 1
ATOM 1486 C C . SER A 1 185 ? -1.966 25.155 -22.203 1.00 75.44 185 SER A C 1
ATOM 1488 O O . SER A 1 185 ? -0.924 25.506 -21.647 1.00 75.44 185 SER A O 1
ATOM 1490 N N . TYR A 1 186 ? -2.058 24.030 -22.904 1.00 75.06 186 TYR A N 1
ATOM 1491 C CA . TYR A 1 186 ? -0.954 23.094 -23.087 1.00 75.06 186 TYR A CA 1
ATOM 1492 C C . TYR A 1 186 ? -0.694 22.845 -24.571 1.00 75.06 186 TYR A C 1
ATOM 1494 O O . TYR A 1 186 ? -1.613 22.878 -25.392 1.00 75.06 186 TYR A O 1
ATOM 1502 N N . GLU A 1 187 ? 0.560 22.564 -24.899 1.00 81.56 187 GLU A N 1
ATOM 1503 C CA . GLU A 1 187 ? 0.965 22.050 -26.202 1.00 81.56 187 GLU A CA 1
ATOM 1504 C C . GLU A 1 187 ? 1.549 20.649 -26.028 1.00 81.56 187 GLU A C 1
ATOM 1506 O O . GLU A 1 187 ? 2.293 20.385 -25.084 1.00 81.56 187 GLU A O 1
ATOM 1511 N N . ASN A 1 188 ? 1.194 19.731 -26.931 1.00 78.06 188 ASN A N 1
ATOM 1512 C CA . ASN A 1 188 ? 1.842 18.424 -26.974 1.00 78.06 188 ASN A CA 1
ATOM 1513 C C . ASN A 1 188 ? 3.230 18.601 -27.582 1.00 78.06 188 ASN A C 1
ATOM 1515 O O . ASN A 1 188 ? 3.346 19.036 -28.731 1.00 78.06 188 ASN A O 1
ATOM 1519 N N . VAL A 1 189 ? 4.262 18.221 -26.838 1.00 76.94 189 VAL A N 1
ATOM 1520 C CA . VAL A 1 189 ? 5.620 18.167 -27.365 1.00 76.94 189 VAL A CA 1
ATOM 1521 C C . VAL A 1 189 ? 5.765 16.847 -28.121 1.00 76.94 189 VAL A C 1
ATOM 1523 O O . VAL A 1 189 ? 5.492 15.786 -27.550 1.00 76.94 189 VAL A O 1
ATOM 1526 N N . PRO A 1 190 ? 6.153 16.867 -29.411 1.00 78.25 190 PRO A N 1
ATOM 1527 C CA . PRO A 1 190 ? 6.429 15.639 -30.138 1.00 78.25 190 PRO A CA 1
ATOM 1528 C C . PRO A 1 190 ? 7.493 14.837 -29.394 1.00 78.25 190 PRO A C 1
ATOM 1530 O O . PRO A 1 190 ? 8.601 15.323 -29.164 1.00 78.25 190 PRO A O 1
ATOM 1533 N N . LEU A 1 191 ? 7.163 13.603 -29.025 1.00 72.75 191 LEU A N 1
ATOM 1534 C CA . LEU A 1 191 ? 8.170 12.673 -28.539 1.00 72.75 191 LEU A CA 1
ATOM 1535 C C . LEU A 1 191 ? 9.147 12.407 -29.684 1.00 72.75 191 LEU A C 1
ATOM 1537 O O . LEU A 1 191 ? 8.723 12.265 -30.833 1.00 72.75 191 LEU A O 1
ATOM 1541 N N . ASN A 1 192 ? 10.447 12.356 -29.384 1.00 64.19 192 ASN A N 1
ATOM 1542 C CA . ASN A 1 192 ? 11.428 11.935 -30.379 1.00 64.19 192 ASN A CA 1
ATOM 1543 C C . ASN A 1 192 ? 10.972 10.589 -30.952 1.00 64.19 192 ASN A C 1
ATOM 1545 O O . ASN A 1 192 ? 10.771 9.641 -30.190 1.00 64.19 192 ASN A O 1
ATOM 1549 N N . GLU A 1 193 ? 10.793 10.522 -32.275 1.00 55.47 193 GLU A N 1
ATOM 1550 C CA . GLU A 1 193 ? 10.509 9.263 -32.963 1.00 55.47 193 GLU A CA 1
ATOM 1551 C C . GLU A 1 193 ? 11.545 8.232 -32.499 1.00 55.47 193 GLU A C 1
ATOM 1553 O O . GLU A 1 193 ? 12.745 8.545 -32.517 1.00 55.47 193 GLU A O 1
ATOM 1558 N N . PRO A 1 194 ? 11.123 7.039 -32.035 1.00 53.84 194 PRO A N 1
ATOM 1559 C CA . PRO A 1 194 ? 12.070 6.014 -31.639 1.00 53.84 194 PRO A CA 1
ATOM 1560 C C . PRO A 1 194 ? 13.009 5.783 -32.818 1.00 53.84 194 PRO A C 1
ATOM 1562 O O . PRO A 1 194 ? 12.558 5.565 -33.945 1.00 53.84 194 PRO A O 1
ATOM 1565 N N . ASP A 1 195 ? 14.314 5.893 -32.568 1.00 50.59 195 ASP A N 1
ATOM 1566 C CA . ASP A 1 195 ? 15.327 5.731 -33.601 1.00 50.59 195 ASP A CA 1
ATOM 1567 C C . ASP A 1 195 ? 15.046 4.409 -34.328 1.00 50.59 195 ASP A C 1
ATOM 1569 O O . ASP A 1 195 ? 15.061 3.333 -33.723 1.00 50.59 195 ASP A O 1
ATOM 1573 N N . THR A 1 196 ? 14.700 4.494 -35.615 1.00 49.50 196 THR A N 1
ATOM 1574 C CA . THR A 1 196 ? 14.186 3.376 -36.432 1.00 49.50 196 THR A CA 1
ATOM 1575 C C . THR A 1 196 ? 15.135 2.168 -36.517 1.00 49.50 196 THR A C 1
ATOM 1577 O O . THR A 1 196 ? 14.746 1.110 -37.011 1.00 49.50 196 THR A O 1
ATOM 1580 N N . ASN A 1 197 ? 16.359 2.294 -35.989 1.00 44.38 197 ASN A N 1
ATOM 1581 C CA . ASN A 1 197 ? 17.354 1.230 -35.846 1.00 44.38 197 ASN A CA 1
ATOM 1582 C C . ASN A 1 197 ? 17.422 0.571 -34.454 1.00 44.38 197 ASN A C 1
ATOM 1584 O O . ASN A 1 197 ? 18.212 -0.355 -34.257 1.00 44.38 197 ASN A O 1
ATOM 1588 N N . SER A 1 198 ? 16.602 0.995 -33.495 1.00 45.88 198 SER A N 1
ATOM 1589 C CA . SER A 1 198 ? 16.553 0.442 -32.140 1.00 45.88 198 SER A CA 1
ATOM 1590 C C . SER A 1 198 ? 15.228 -0.275 -31.892 1.00 45.88 198 SER A C 1
ATOM 1592 O O . SER A 1 198 ? 14.268 0.272 -31.364 1.00 45.88 198 SER A O 1
ATOM 1594 N N . TYR A 1 199 ? 15.170 -1.556 -32.262 1.00 44.81 199 TYR A N 1
ATOM 1595 C CA . TYR A 1 199 ? 14.140 -2.449 -31.733 1.00 44.81 199 TYR A CA 1
ATOM 1596 C C . TYR A 1 199 ? 14.369 -2.604 -30.223 1.00 44.81 199 TYR A C 1
ATOM 1598 O O . TYR A 1 199 ? 15.187 -3.423 -29.798 1.00 44.81 199 TYR A O 1
ATOM 1606 N N . HIS A 1 200 ? 13.656 -1.833 -29.398 1.00 45.84 200 HIS A N 1
ATOM 1607 C CA . HIS A 1 200 ? 13.572 -2.112 -27.968 1.00 45.84 200 HIS A CA 1
ATOM 1608 C C . HIS A 1 200 ? 12.856 -3.451 -27.777 1.00 45.84 200 HIS A C 1
ATOM 1610 O O . HIS A 1 200 ? 11.644 -3.598 -27.915 1.00 45.84 200 HIS A O 1
ATOM 1616 N N . TYR A 1 201 ? 13.646 -4.489 -27.531 1.00 42.75 201 TYR A N 1
ATOM 1617 C CA . TYR A 1 201 ? 13.150 -5.823 -27.250 1.00 42.75 201 TYR A CA 1
ATOM 1618 C C . TYR A 1 201 ? 12.698 -5.854 -25.775 1.00 42.75 201 TYR A C 1
ATOM 1620 O O . TYR A 1 201 ? 13.487 -6.136 -24.873 1.00 42.75 201 TYR A O 1
ATOM 1628 N N . TYR A 1 202 ? 11.403 -5.632 -25.526 1.00 52.16 202 TYR A N 1
ATOM 1629 C CA . TYR A 1 202 ? 10.791 -5.643 -24.184 1.00 52.16 202 TYR A CA 1
ATOM 1630 C C . TYR A 1 202 ? 10.646 -7.003 -23.450 1.00 52.16 202 TYR A C 1
ATOM 1632 O O . TYR A 1 202 ? 10.318 -6.975 -22.261 1.00 52.16 202 TYR A O 1
ATOM 1640 N N . PRO A 1 203 ? 10.886 -8.219 -24.010 1.00 49.59 203 PRO A N 1
ATOM 1641 C CA . PRO A 1 203 ? 10.729 -9.439 -23.206 1.00 49.59 203 PRO A CA 1
ATOM 1642 C C . PRO A 1 203 ? 11.791 -9.595 -22.101 1.00 49.59 203 PRO A C 1
ATOM 1644 O O . PRO A 1 203 ? 11.669 -10.503 -21.281 1.00 49.59 203 PRO A O 1
ATOM 1647 N N . LEU A 1 204 ? 12.800 -8.714 -22.046 1.00 54.84 204 LEU A N 1
ATOM 1648 C CA . LEU A 1 204 ? 13.860 -8.700 -21.030 1.00 54.84 204 LEU A CA 1
ATOM 1649 C C . LEU A 1 204 ? 13.529 -7.867 -19.772 1.00 54.84 204 LEU A C 1
ATOM 1651 O O . LEU A 1 204 ? 14.368 -7.807 -18.878 1.00 54.84 204 LEU A O 1
ATOM 1655 N N . GLN A 1 205 ? 12.336 -7.262 -19.678 1.00 75.56 205 GLN A N 1
ATOM 1656 C CA . GLN A 1 205 ? 11.898 -6.430 -18.536 1.00 75.56 205 GLN A CA 1
ATOM 1657 C C . GLN A 1 205 ? 10.759 -7.062 -17.713 1.00 75.56 205 GLN A C 1
ATOM 1659 O O . GLN A 1 205 ? 10.070 -6.393 -16.946 1.00 75.56 205 GLN A O 1
ATOM 1664 N N . LYS A 1 206 ? 10.535 -8.369 -17.873 1.00 88.19 206 LYS A N 1
ATOM 1665 C CA . LYS A 1 206 ? 9.548 -9.115 -17.086 1.00 88.19 206 LYS A CA 1
ATOM 1666 C C . LYS A 1 206 ? 10.151 -9.567 -15.763 1.00 88.19 206 LYS A C 1
ATOM 1668 O O . LYS A 1 206 ? 11.250 -10.116 -15.745 1.00 88.19 206 LYS A O 1
ATOM 1673 N N . GLN A 1 207 ? 9.398 -9.394 -14.690 1.00 91.50 207 GLN A N 1
ATOM 1674 C CA . GLN A 1 207 ? 9.706 -9.882 -13.354 1.00 91.50 207 GLN A CA 1
ATOM 1675 C C . GLN A 1 207 ? 8.582 -10.824 -12.912 1.00 91.50 207 GLN A C 1
ATOM 1677 O O . GLN A 1 207 ? 7.411 -10.529 -13.154 1.00 91.50 207 GLN A O 1
ATOM 1682 N N . TYR A 1 208 ? 8.917 -11.951 -12.290 1.00 94.25 208 TYR A N 1
ATOM 1683 C CA . TYR A 1 208 ? 7.958 -12.958 -11.825 1.00 94.25 208 TYR A CA 1
ATOM 1684 C C . TYR A 1 208 ? 7.973 -13.089 -10.307 1.00 94.25 208 TYR A C 1
ATOM 1686 O O . TYR A 1 208 ? 9.037 -13.022 -9.694 1.00 94.25 208 TYR A O 1
ATOM 1694 N N . GLU A 1 209 ? 6.800 -13.321 -9.722 1.00 95.56 209 GLU A N 1
ATOM 1695 C CA . GLU A 1 209 ? 6.619 -13.545 -8.288 1.00 95.56 209 GLU A CA 1
ATOM 1696 C C . GLU A 1 209 ? 6.834 -15.015 -7.921 1.00 95.56 209 GLU A C 1
ATOM 1698 O O . GLU A 1 209 ? 6.286 -15.924 -8.549 1.00 95.56 209 GLU A O 1
ATOM 1703 N N . LEU A 1 210 ? 7.574 -15.246 -6.840 1.00 95.25 210 LEU A N 1
ATOM 1704 C CA . LEU A 1 210 ? 7.617 -16.515 -6.126 1.00 95.25 210 LEU A CA 1
ATOM 1705 C C . LEU A 1 210 ? 6.888 -16.331 -4.796 1.00 95.25 210 LEU A C 1
ATOM 1707 O O . LEU A 1 210 ? 7.436 -15.764 -3.848 1.00 95.25 210 LEU A O 1
ATOM 1711 N N . SER A 1 211 ? 5.639 -16.790 -4.752 1.00 93.44 211 SER A N 1
ATOM 1712 C CA . SER A 1 211 ? 4.732 -16.558 -3.626 1.00 93.44 211 SER A CA 1
ATOM 1713 C C . SER A 1 211 ? 4.461 -17.824 -2.813 1.00 93.44 211 SER A C 1
ATOM 1715 O O . SER A 1 211 ? 4.510 -18.938 -3.336 1.00 93.44 211 SER A O 1
ATOM 1717 N N . ASN A 1 212 ? 4.153 -17.659 -1.525 1.00 90.94 212 ASN A N 1
ATOM 1718 C CA . ASN A 1 212 ? 3.759 -18.769 -0.649 1.00 90.94 212 ASN A CA 1
ATOM 1719 C C . ASN A 1 212 ? 2.260 -19.125 -0.774 1.00 90.94 212 ASN A C 1
ATOM 1721 O O . ASN A 1 212 ? 1.528 -18.565 -1.590 1.00 90.94 212 ASN A O 1
ATOM 1725 N N . HIS A 1 213 ? 1.780 -20.039 0.077 1.00 86.06 213 HIS A N 1
ATOM 1726 C CA . HIS A 1 213 ? 0.390 -20.519 0.073 1.00 86.06 213 HIS A CA 1
ATOM 1727 C C . HIS A 1 213 ? -0.662 -19.448 0.394 1.00 86.06 213 HIS A C 1
ATOM 1729 O O . HIS A 1 213 ? -1.829 -19.652 0.067 1.00 86.06 213 HIS A O 1
ATOM 1735 N N . LEU A 1 214 ? -0.268 -18.330 1.012 1.00 89.69 214 LEU A N 1
ATOM 1736 C CA . LEU A 1 214 ? -1.128 -17.178 1.315 1.00 89.69 214 LEU A CA 1
ATOM 1737 C C . LEU A 1 214 ? -1.008 -16.060 0.269 1.00 89.69 214 LEU A C 1
ATOM 1739 O O . LEU A 1 214 ? -1.652 -15.018 0.405 1.00 89.69 214 LEU A O 1
ATOM 1743 N N . GLY A 1 215 ? -0.167 -16.249 -0.752 1.00 91.06 215 GLY A N 1
ATOM 1744 C CA . GLY A 1 215 ? 0.120 -15.240 -1.766 1.00 91.06 215 GLY A CA 1
ATOM 1745 C C . GLY A 1 215 ? 1.144 -14.185 -1.340 1.00 91.06 215 GLY A C 1
ATOM 1746 O O . GLY A 1 215 ? 1.257 -13.171 -2.018 1.00 91.06 215 GLY A O 1
ATOM 1747 N N . ASN A 1 216 ? 1.891 -14.381 -0.247 1.00 94.25 216 ASN A N 1
ATOM 1748 C CA . ASN A 1 216 ? 2.984 -13.471 0.116 1.00 94.25 216 ASN A CA 1
ATOM 1749 C C . ASN A 1 216 ? 4.111 -13.619 -0.904 1.00 94.25 216 ASN A C 1
ATOM 1751 O O . ASN A 1 216 ? 4.600 -14.735 -1.084 1.00 94.25 216 ASN A O 1
ATOM 1755 N N . VAL A 1 217 ? 4.534 -12.519 -1.527 1.00 95.94 217 VAL A N 1
ATOM 1756 C CA . VAL A 1 217 ? 5.628 -12.507 -2.509 1.00 95.94 217 VAL A CA 1
ATOM 1757 C C . VAL A 1 217 ? 6.967 -12.617 -1.778 1.00 95.94 217 VAL A C 1
ATOM 1759 O O . VAL A 1 217 ? 7.459 -11.639 -1.224 1.00 95.94 217 VAL A O 1
ATOM 1762 N N . LEU A 1 218 ? 7.557 -13.812 -1.752 1.00 96.06 218 LEU A N 1
ATOM 1763 C CA . LEU A 1 218 ? 8.806 -14.075 -1.026 1.00 96.06 218 LEU A CA 1
ATOM 1764 C C . LEU A 1 218 ? 10.042 -13.691 -1.831 1.00 96.06 218 LEU A C 1
ATOM 1766 O O . LEU A 1 218 ? 11.052 -13.294 -1.262 1.00 96.06 218 LEU A O 1
ATOM 1770 N N . ALA A 1 219 ? 9.982 -13.819 -3.152 1.00 95.62 219 ALA A N 1
ATOM 1771 C CA . ALA A 1 219 ? 11.053 -13.380 -4.027 1.00 95.62 219 ALA A CA 1
ATOM 1772 C C . ALA A 1 219 ? 10.504 -12.943 -5.379 1.00 95.62 219 ALA A C 1
ATOM 1774 O O . ALA A 1 219 ? 9.442 -13.398 -5.810 1.00 95.62 219 ALA A O 1
ATOM 1775 N N . THR A 1 220 ? 11.260 -12.094 -6.064 1.00 95.19 220 THR A N 1
ATOM 1776 C CA . THR A 1 220 ? 11.026 -11.791 -7.473 1.00 95.19 220 THR A CA 1
ATOM 1777 C C . THR A 1 220 ? 12.243 -12.147 -8.303 1.00 95.19 220 THR A C 1
ATOM 1779 O O . THR A 1 220 ? 13.384 -12.005 -7.857 1.00 95.19 220 THR A O 1
ATOM 1782 N N . VAL A 1 221 ? 12.004 -12.648 -9.511 1.00 94.12 221 VAL A N 1
ATOM 1783 C CA . VAL A 1 221 ? 13.062 -13.059 -10.438 1.00 94.12 221 VAL A CA 1
ATOM 1784 C C . VAL A 1 221 ? 12.849 -12.433 -11.804 1.00 94.12 221 VAL A C 1
ATOM 1786 O O . VAL A 1 221 ? 11.720 -12.339 -12.287 1.00 94.12 221 VAL A O 1
ATOM 1789 N N . SER A 1 222 ? 13.933 -12.022 -12.451 1.00 91.25 222 SER A N 1
ATOM 1790 C CA . SER A 1 222 ? 13.877 -11.537 -13.824 1.00 91.25 222 SER A CA 1
ATOM 1791 C C . SER A 1 222 ? 13.621 -12.688 -14.792 1.00 91.25 222 SER A C 1
ATOM 1793 O O . SER A 1 222 ? 14.159 -13.788 -14.652 1.00 91.25 222 SER A O 1
ATOM 1795 N N . ALA A 1 223 ? 12.857 -12.414 -15.846 1.00 87.69 223 ALA A N 1
ATOM 1796 C CA . ALA A 1 223 ? 12.768 -13.285 -17.012 1.00 87.69 223 ALA A CA 1
ATOM 1797 C C . ALA A 1 223 ? 14.110 -13.407 -17.746 1.00 87.69 223 ALA A C 1
ATOM 1799 O O . ALA A 1 223 ? 14.347 -14.379 -18.467 1.00 87.69 223 ALA A O 1
ATOM 1800 N N . ARG A 1 224 ? 14.987 -12.409 -17.587 1.00 83.00 224 ARG A N 1
ATOM 1801 C CA . ARG A 1 224 ? 16.333 -12.422 -18.142 1.00 83.00 224 ARG A CA 1
ATOM 1802 C C . ARG A 1 224 ? 17.280 -13.125 -17.160 1.00 83.00 224 ARG A C 1
ATOM 1804 O O . ARG A 1 224 ? 17.379 -12.706 -16.013 1.00 83.00 224 ARG A O 1
ATOM 1811 N N . PRO A 1 225 ? 18.042 -14.138 -17.604 1.00 83.62 225 PRO A N 1
ATOM 1812 C CA . PRO A 1 225 ? 19.058 -14.741 -16.757 1.00 83.62 225 PRO A CA 1
ATOM 1813 C C . PRO A 1 225 ? 20.238 -13.790 -16.532 1.00 83.62 225 PRO A C 1
ATOM 1815 O O . PRO A 1 225 ? 20.643 -13.048 -17.436 1.00 83.62 225 PRO A O 1
ATOM 1818 N N . ARG A 1 226 ? 20.856 -13.895 -15.357 1.00 83.75 226 ARG A N 1
ATOM 1819 C CA . ARG A 1 226 ? 22.127 -13.248 -15.038 1.00 83.75 226 ARG A CA 1
ATOM 1820 C C . ARG A 1 226 ? 23.261 -14.013 -15.717 1.00 83.75 226 ARG A C 1
ATOM 1822 O O . ARG A 1 226 ? 23.333 -15.238 -15.628 1.00 83.75 226 ARG A O 1
ATOM 1829 N N . LEU A 1 227 ? 24.129 -13.303 -16.435 1.00 86.81 227 LEU A N 1
ATOM 1830 C CA . LEU A 1 227 ? 25.265 -13.902 -17.139 1.00 86.81 227 LEU A CA 1
ATOM 1831 C C . LEU A 1 227 ? 26.502 -13.863 -16.240 1.00 86.81 227 LEU A C 1
ATOM 1833 O O . LEU A 1 227 ? 26.860 -12.793 -15.749 1.00 86.81 227 LEU A O 1
ATOM 1837 N N . ILE A 1 228 ? 27.158 -15.008 -16.054 1.00 88.00 228 ILE A N 1
ATOM 1838 C CA . ILE A 1 228 ? 28.396 -15.115 -15.280 1.00 88.00 228 ILE A CA 1
ATOM 1839 C C . ILE A 1 228 ? 29.584 -15.170 -16.235 1.00 88.00 228 ILE A C 1
ATOM 1841 O O . ILE A 1 228 ? 29.590 -15.939 -17.202 1.00 88.00 228 ILE A O 1
ATOM 1845 N N . PHE A 1 229 ? 30.587 -14.344 -15.951 1.00 90.88 229 PHE A N 1
ATOM 1846 C CA . PHE A 1 229 ? 31.824 -14.251 -16.713 1.00 90.88 229 PHE A CA 1
ATOM 1847 C C . PHE A 1 229 ? 33.016 -14.524 -15.798 1.00 90.88 229 PHE A C 1
ATOM 1849 O O . PHE A 1 229 ? 33.019 -14.102 -14.645 1.00 90.88 229 PHE A O 1
ATOM 1856 N N . ASP A 1 230 ? 34.040 -15.170 -16.342 1.00 93.25 230 ASP A N 1
ATOM 1857 C CA . ASP A 1 230 ? 35.372 -15.268 -15.743 1.00 93.25 230 ASP A CA 1
ATOM 1858 C C . ASP A 1 230 ? 36.384 -14.758 -16.768 1.00 93.25 230 ASP A C 1
ATOM 1860 O O . ASP A 1 230 ? 36.336 -15.158 -17.933 1.00 93.25 230 ASP A O 1
ATOM 1864 N N . ASN A 1 231 ? 37.236 -13.809 -16.371 1.00 90.19 231 ASN A N 1
ATOM 1865 C CA . ASN A 1 231 ? 38.161 -13.102 -17.264 1.00 90.19 231 ASN A CA 1
ATOM 1866 C C . ASN A 1 231 ? 37.516 -12.683 -18.605 1.00 90.19 231 ASN A C 1
ATOM 1868 O O . ASN A 1 231 ? 38.045 -12.963 -19.679 1.00 90.19 231 ASN A O 1
ATOM 1872 N N . GLN A 1 232 ? 36.339 -12.041 -18.539 1.00 87.19 232 GLN A N 1
ATOM 1873 C CA . GLN A 1 232 ? 35.532 -11.590 -19.694 1.00 87.19 232 GLN A CA 1
ATOM 1874 C C . GLN A 1 232 ? 35.025 -12.710 -20.626 1.00 87.19 232 GLN A C 1
ATOM 1876 O O . GLN A 1 232 ? 34.381 -12.435 -21.636 1.00 87.19 232 GLN A O 1
ATOM 1881 N N . THR A 1 233 ? 35.248 -13.976 -20.277 1.00 88.25 233 THR A N 1
ATOM 1882 C CA . THR A 1 233 ? 34.727 -15.134 -21.003 1.00 88.25 233 THR A CA 1
ATOM 1883 C C . THR A 1 233 ? 33.429 -15.591 -20.355 1.00 88.25 233 THR A C 1
ATOM 1885 O O . THR A 1 233 ? 33.383 -15.820 -19.145 1.00 88.25 233 THR A O 1
ATOM 1888 N N . PHE A 1 234 ? 32.366 -15.713 -21.153 1.00 89.81 234 PHE A N 1
ATOM 1889 C CA . PHE A 1 234 ? 31.081 -16.235 -20.687 1.00 89.81 234 PHE A CA 1
ATOM 1890 C C . PHE A 1 234 ? 31.242 -17.664 -20.157 1.00 89.81 234 PHE A C 1
ATOM 1892 O O . PHE A 1 234 ? 31.835 -18.506 -20.827 1.00 89.81 234 PHE A O 1
ATOM 1899 N N . GLN A 1 235 ? 30.678 -17.926 -18.979 1.00 94.25 235 GLN A N 1
ATOM 1900 C CA . GLN A 1 235 ? 30.740 -19.229 -18.323 1.00 94.25 235 GLN A CA 1
ATOM 1901 C C . GLN A 1 235 ? 29.380 -19.926 -18.376 1.00 94.25 235 GLN A C 1
ATOM 1903 O O . GLN A 1 235 ? 29.209 -20.937 -19.055 1.00 94.25 235 GLN A O 1
ATOM 1908 N N . TYR A 1 236 ? 28.392 -19.376 -17.669 1.00 91.31 236 TYR A N 1
ATOM 1909 C CA . TYR A 1 236 ? 27.058 -19.956 -17.555 1.00 91.31 236 TYR A CA 1
ATOM 1910 C C . TYR A 1 236 ? 26.014 -18.893 -17.168 1.00 91.31 236 TYR A C 1
ATOM 1912 O O . TYR A 1 236 ? 26.323 -17.709 -16.999 1.00 91.31 236 TYR A O 1
ATOM 1920 N N . LYS A 1 237 ? 24.747 -19.313 -17.102 1.00 90.19 237 LYS A N 1
ATOM 1921 C CA . LYS A 1 237 ? 2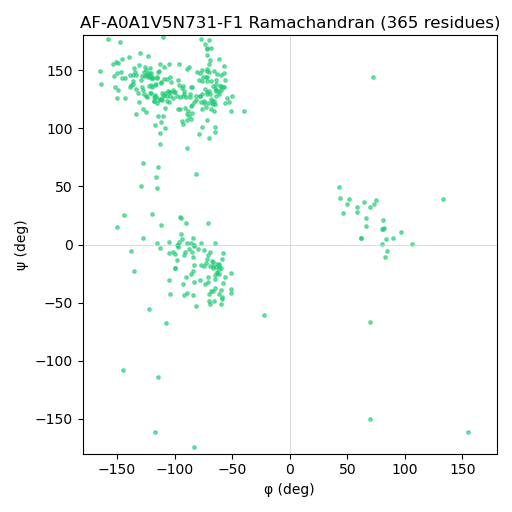3.586 -18.474 -16.778 1.00 90.19 237 LYS A CA 1
ATOM 1922 C C . LYS A 1 237 ? 23.004 -18.881 -15.430 1.00 90.19 237 LYS A C 1
ATOM 1924 O O . LYS A 1 237 ? 22.862 -20.073 -15.174 1.00 90.19 237 LYS A O 1
ATOM 1929 N N . GLU A 1 238 ? 22.597 -17.904 -14.634 1.00 91.06 238 GLU A N 1
ATOM 1930 C CA . GLU A 1 238 ? 21.857 -18.104 -13.384 1.00 91.06 238 GLU A CA 1
ATOM 1931 C C . GLU A 1 238 ? 20.527 -17.342 -13.420 1.00 91.06 238 GLU A C 1
ATOM 1933 O O . GLU A 1 238 ? 20.336 -16.437 -14.238 1.00 91.06 238 GLU A O 1
ATOM 1938 N N . ALA A 1 239 ? 19.598 -17.703 -12.532 1.00 89.94 239 ALA A N 1
ATOM 1939 C CA . ALA A 1 239 ? 18.415 -16.883 -12.295 1.00 89.94 239 ALA A CA 1
ATOM 1940 C C . ALA A 1 239 ? 18.841 -15.533 -11.701 1.00 89.94 239 ALA A C 1
ATOM 1942 O O . ALA A 1 239 ? 19.682 -15.486 -10.802 1.00 89.94 239 ALA A O 1
ATOM 1943 N N . ASP A 1 240 ? 18.271 -14.446 -12.210 1.00 89.88 240 ASP A N 1
ATOM 1944 C CA . ASP A 1 240 ? 18.521 -13.110 -11.678 1.00 89.88 240 ASP A CA 1
ATOM 1945 C C . ASP A 1 240 ? 17.452 -12.790 -10.631 1.00 89.88 240 ASP A C 1
ATOM 1947 O O . ASP A 1 240 ? 16.288 -12.565 -10.969 1.00 89.88 240 ASP A O 1
ATOM 1951 N N . VAL A 1 241 ? 17.826 -12.866 -9.356 1.00 92.81 241 VAL A N 1
ATOM 1952 C CA . VAL A 1 241 ? 16.935 -12.545 -8.236 1.00 92.81 241 VAL A CA 1
ATOM 1953 C C . VAL A 1 241 ? 16.916 -11.032 -8.068 1.00 92.81 241 VAL A C 1
ATOM 1955 O O . VAL A 1 241 ? 17.968 -10.407 -7.968 1.00 92.81 241 VAL A O 1
ATOM 1958 N N . LEU A 1 242 ? 15.723 -10.447 -8.032 1.00 92.25 242 LEU A N 1
ATOM 1959 C CA . LEU A 1 242 ? 15.522 -8.999 -7.989 1.00 92.25 242 LEU A CA 1
ATOM 1960 C C . LEU A 1 242 ? 15.097 -8.509 -6.609 1.00 92.25 242 LEU A C 1
ATOM 1962 O O . LEU A 1 242 ? 15.458 -7.397 -6.227 1.00 92.25 242 LEU A O 1
ATOM 1966 N N . SER A 1 243 ? 14.377 -9.336 -5.854 1.00 93.88 243 SER A N 1
ATOM 1967 C CA . SER A 1 243 ? 14.073 -9.086 -4.448 1.00 93.88 243 SER A CA 1
ATOM 1968 C C . SER A 1 243 ? 13.838 -10.389 -3.691 1.00 93.88 243 SER A C 1
ATOM 1970 O O . SER A 1 243 ? 13.482 -11.408 -4.285 1.00 93.88 243 SER A O 1
ATOM 1972 N N . VAL A 1 244 ? 14.049 -10.348 -2.378 1.00 94.50 244 VAL A N 1
ATOM 1973 C CA . VAL A 1 244 ? 13.744 -11.409 -1.412 1.00 94.50 244 VAL A CA 1
ATOM 1974 C C . VAL A 1 244 ? 13.156 -10.749 -0.170 1.00 94.50 244 VAL A C 1
ATOM 1976 O O . VAL A 1 244 ? 13.688 -9.737 0.280 1.00 94.50 244 VAL A O 1
ATOM 1979 N N . ASN A 1 245 ? 12.082 -11.301 0.387 1.00 92.62 245 ASN A N 1
ATOM 1980 C CA . ASN A 1 245 ? 11.426 -10.793 1.586 1.00 92.62 245 ASN A CA 1
ATOM 1981 C C . ASN A 1 245 ? 10.925 -11.946 2.459 1.00 92.62 245 ASN A C 1
ATOM 1983 O O . ASN A 1 245 ? 10.107 -12.754 2.018 1.00 92.62 245 ASN A O 1
ATOM 1987 N N . ASP A 1 246 ? 11.333 -11.943 3.724 1.00 92.62 246 ASP A N 1
ATOM 1988 C CA . ASP A 1 246 ? 10.667 -12.706 4.776 1.00 92.62 246 ASP A CA 1
ATOM 1989 C C . ASP A 1 246 ? 9.694 -11.806 5.541 1.00 92.62 246 ASP A C 1
ATOM 1991 O O . ASP A 1 246 ? 9.986 -10.640 5.823 1.00 92.62 246 ASP A O 1
ATOM 1995 N N . TYR A 1 247 ? 8.541 -12.357 5.918 1.00 92.50 247 TYR A N 1
ATOM 1996 C CA . TYR A 1 247 ? 7.489 -11.627 6.625 1.00 92.50 247 TYR A CA 1
ATOM 1997 C C . TYR A 1 247 ? 7.241 -12.217 8.008 1.00 92.50 247 TYR A C 1
ATOM 1999 O O . TYR A 1 247 ? 7.108 -13.433 8.161 1.00 92.50 247 TYR A O 1
ATOM 2007 N N . TYR A 1 248 ? 7.083 -11.350 9.005 1.00 91.94 248 TYR A N 1
ATOM 2008 C CA . TYR A 1 248 ? 6.374 -11.711 10.227 1.00 91.94 248 TYR A CA 1
ATOM 2009 C C . TYR A 1 248 ? 4.915 -12.073 9.906 1.00 91.94 248 TYR A C 1
ATOM 2011 O O . TYR A 1 248 ? 4.404 -11.661 8.860 1.00 91.94 248 TYR A O 1
ATOM 2019 N N . PRO A 1 249 ? 4.210 -12.809 10.788 1.00 91.81 249 PRO A N 1
ATOM 2020 C CA . PRO A 1 249 ? 2.883 -13.336 10.477 1.00 91.81 249 PRO A CA 1
ATOM 2021 C C . PRO A 1 249 ? 1.896 -12.287 9.948 1.00 91.81 249 PRO A C 1
ATOM 2023 O O . PRO A 1 249 ? 1.206 -12.554 8.976 1.00 91.81 249 PRO A O 1
ATOM 2026 N N . PHE A 1 250 ? 1.871 -11.082 10.524 1.00 92.50 250 PHE A N 1
ATOM 2027 C CA . PHE A 1 250 ? 0.955 -10.005 10.120 1.00 92.50 250 PHE A CA 1
ATOM 2028 C C . PHE A 1 250 ? 1.420 -9.173 8.914 1.00 92.50 250 PHE A C 1
ATOM 2030 O O . PHE A 1 250 ? 0.689 -8.286 8.480 1.00 92.50 250 PHE A O 1
ATOM 2037 N N . GLY A 1 251 ? 2.595 -9.470 8.350 1.00 93.12 251 GLY A N 1
ATOM 2038 C CA . GLY A 1 251 ? 3.050 -8.919 7.073 1.00 93.12 251 GLY A CA 1
ATOM 2039 C C . GLY A 1 251 ? 4.146 -7.862 7.140 1.00 93.12 251 GLY A C 1
ATOM 2040 O O . GLY A 1 251 ? 4.566 -7.371 6.090 1.00 93.12 251 GLY A O 1
ATOM 2041 N N . SER A 1 252 ? 4.648 -7.499 8.323 1.00 91.25 252 SER A N 1
ATOM 2042 C CA . SER A 1 252 ? 5.845 -6.659 8.417 1.00 91.25 252 SER A CA 1
ATOM 2043 C C . SER A 1 252 ? 7.064 -7.442 7.927 1.00 91.25 252 SER A C 1
ATOM 2045 O O . SER A 1 252 ? 7.183 -8.650 8.141 1.00 91.25 252 SER A O 1
ATOM 2047 N N . THR A 1 253 ? 7.957 -6.773 7.203 1.00 89.06 253 THR A N 1
ATOM 2048 C CA . THR A 1 253 ? 9.169 -7.404 6.663 1.00 89.06 253 THR A CA 1
ATOM 2049 C C . THR A 1 253 ? 10.173 -7.652 7.779 1.00 89.06 253 THR A C 1
ATOM 2051 O O . THR A 1 253 ? 10.430 -6.752 8.574 1.00 89.06 253 THR A O 1
ATOM 2054 N N . MET A 1 254 ? 10.768 -8.842 7.825 1.00 87.31 254 MET A N 1
ATOM 2055 C CA . MET A 1 254 ? 11.791 -9.171 8.812 1.00 87.31 254 MET A CA 1
ATOM 2056 C C . MET A 1 254 ? 13.095 -8.419 8.499 1.00 87.31 254 MET A C 1
ATOM 2058 O O . MET A 1 254 ? 13.666 -8.612 7.412 1.00 87.31 254 MET A O 1
ATOM 2062 N N . PRO A 1 255 ? 13.609 -7.602 9.439 1.00 82.81 255 PRO A N 1
ATOM 2063 C CA . PRO A 1 255 ? 14.890 -6.929 9.273 1.00 82.81 255 PRO A CA 1
ATOM 2064 C C . PRO A 1 255 ? 16.012 -7.932 8.991 1.00 82.81 255 PRO A C 1
ATOM 2066 O O . PRO A 1 255 ? 16.039 -9.034 9.544 1.00 82.81 255 PRO A O 1
ATOM 2069 N N . SER A 1 256 ? 16.935 -7.560 8.103 1.00 84.81 256 SER A N 1
ATOM 2070 C CA . SER A 1 256 ? 18.084 -8.386 7.686 1.00 84.81 256 SER A CA 1
ATOM 2071 C C . SER A 1 256 ? 17.749 -9.719 6.998 1.00 84.81 256 SER A C 1
ATOM 2073 O O . SER A 1 256 ? 18.659 -10.483 6.684 1.00 84.81 256 SER A O 1
ATOM 2075 N N . ARG A 1 257 ? 16.469 -9.998 6.719 1.00 88.12 257 ARG A N 1
ATOM 2076 C CA . ARG A 1 257 ? 16.004 -11.134 5.897 1.00 88.12 257 ARG A CA 1
ATOM 2077 C C . ARG A 1 257 ? 15.233 -10.666 4.666 1.00 88.12 257 ARG A C 1
ATOM 2079 O O . ARG A 1 257 ? 14.344 -11.342 4.161 1.00 88.12 257 ARG A O 1
ATOM 2086 N N . SER A 1 258 ? 15.549 -9.456 4.228 1.00 88.81 258 SER A N 1
ATOM 2087 C CA . SER A 1 258 ? 14.982 -8.853 3.035 1.00 88.81 258 SER A CA 1
ATOM 2088 C C . SER A 1 258 ? 16.101 -8.180 2.248 1.00 88.81 258 SER A C 1
ATOM 2090 O O . SER A 1 258 ? 17.009 -7.590 2.837 1.00 88.81 258 SER A O 1
ATOM 2092 N N . TRP A 1 259 ? 16.049 -8.282 0.927 1.00 91.19 259 TRP A N 1
ATOM 2093 C CA . TRP A 1 259 ? 17.001 -7.674 0.004 1.00 91.19 259 TRP A CA 1
ATOM 2094 C C . TRP A 1 259 ? 16.272 -7.251 -1.272 1.00 91.19 259 TRP A C 1
ATOM 2096 O O . TRP A 1 259 ? 15.366 -7.942 -1.726 1.00 91.19 259 TRP A O 1
ATOM 2106 N N . ASP A 1 260 ? 16.672 -6.124 -1.852 1.00 88.19 260 ASP A N 1
ATOM 2107 C CA . ASP A 1 260 ? 16.124 -5.601 -3.102 1.00 88.19 260 ASP A CA 1
ATOM 2108 C C . ASP A 1 260 ? 17.270 -5.084 -3.978 1.00 88.19 260 ASP A C 1
ATOM 2110 O O . ASP A 1 260 ? 18.201 -4.441 -3.492 1.00 88.19 260 ASP A O 1
ATOM 2114 N N . SER A 1 261 ? 17.200 -5.383 -5.272 1.00 88.12 261 SER A N 1
ATOM 2115 C CA . SER A 1 261 ? 18.190 -4.991 -6.284 1.00 88.12 261 SER A CA 1
ATOM 2116 C C . SER A 1 261 ? 18.133 -3.507 -6.673 1.00 88.12 261 SER A C 1
ATOM 2118 O O . SER A 1 261 ? 18.952 -3.051 -7.470 1.00 88.12 261 SER A O 1
ATOM 2120 N N . GLY A 1 262 ? 17.158 -2.753 -6.160 1.00 84.12 262 GLY A N 1
ATOM 2121 C CA . GLY A 1 262 ? 16.853 -1.381 -6.559 1.00 84.12 262 GLY A CA 1
ATOM 2122 C C . GLY A 1 262 ? 15.950 -1.285 -7.790 1.00 84.12 262 GLY A C 1
ATOM 2123 O O . GLY A 1 262 ? 15.523 -0.188 -8.134 1.00 84.12 262 GLY A O 1
ATOM 2124 N N . GLN A 1 263 ? 15.631 -2.410 -8.443 1.00 80.75 263 GLN A N 1
ATOM 2125 C CA . GLN A 1 263 ? 14.679 -2.447 -9.561 1.00 80.75 263 GLN A CA 1
ATOM 2126 C C . GLN A 1 263 ? 13.224 -2.274 -9.101 1.00 80.75 263 GLN A C 1
ATOM 2128 O O . GLN A 1 263 ? 12.372 -1.961 -9.927 1.00 80.75 263 GLN A O 1
ATOM 2133 N N . GLY A 1 264 ? 12.965 -2.440 -7.799 1.00 80.50 264 GLY A N 1
ATOM 2134 C CA . GLY A 1 264 ? 11.675 -2.201 -7.169 1.00 80.50 264 GLY A CA 1
ATOM 2135 C C . GLY A 1 264 ? 10.616 -3.252 -7.502 1.00 80.50 264 GLY A C 1
ATOM 2136 O O . GLY A 1 264 ? 10.523 -3.763 -8.615 1.00 80.50 264 GLY A O 1
ATOM 2137 N N . TYR A 1 265 ? 9.778 -3.560 -6.515 1.00 89.88 265 TYR A N 1
ATOM 2138 C CA . TYR A 1 265 ? 8.561 -4.339 -6.710 1.00 89.88 265 TYR A CA 1
ATOM 2139 C C . TYR A 1 265 ? 7.509 -3.920 -5.685 1.00 89.88 265 TYR A C 1
ATOM 2141 O O . TYR A 1 265 ? 7.777 -3.905 -4.483 1.00 89.88 265 TYR A O 1
ATOM 2149 N N . ARG A 1 266 ? 6.310 -3.545 -6.146 1.00 91.19 266 ARG A N 1
ATOM 2150 C CA . ARG A 1 266 ? 5.302 -2.923 -5.270 1.00 91.19 266 ARG A CA 1
ATOM 2151 C C . ARG A 1 266 ? 4.449 -3.917 -4.487 1.00 91.19 266 ARG A C 1
ATOM 2153 O O . ARG A 1 266 ? 3.871 -3.544 -3.469 1.00 91.19 266 ARG A O 1
ATOM 2160 N N . PHE A 1 267 ? 4.328 -5.157 -4.956 1.00 94.00 267 PHE A N 1
ATOM 2161 C CA . PHE A 1 267 ? 3.454 -6.150 -4.337 1.00 94.00 267 PHE A CA 1
ATOM 2162 C C . PHE A 1 267 ? 4.221 -7.055 -3.377 1.00 94.00 267 PHE A C 1
ATOM 2164 O O . PHE A 1 267 ? 5.325 -7.495 -3.676 1.00 94.00 267 PHE A O 1
ATOM 2171 N N . ALA A 1 268 ? 3.635 -7.334 -2.217 1.00 94.56 268 ALA A N 1
ATOM 2172 C CA . ALA A 1 268 ? 4.338 -8.004 -1.130 1.00 94.56 268 ALA A CA 1
ATOM 2173 C C . ALA A 1 268 ? 3.402 -8.948 -0.355 1.00 94.56 268 ALA A C 1
ATOM 2175 O O . ALA A 1 268 ? 3.021 -10.006 -0.865 1.00 94.56 268 ALA A O 1
ATOM 2176 N N . PHE A 1 269 ? 3.020 -8.594 0.871 1.00 95.38 269 PHE A N 1
ATOM 2177 C CA . PHE A 1 269 ? 2.193 -9.433 1.735 1.00 95.38 269 PHE A CA 1
ATOM 2178 C C . PHE A 1 269 ? 0.789 -9.653 1.146 1.00 95.38 269 PHE A C 1
ATOM 2180 O O . PHE A 1 269 ? 0.170 -8.713 0.651 1.00 95.38 269 PHE A O 1
ATOM 2187 N N . ASN A 1 270 ? 0.309 -10.903 1.141 1.00 94.12 270 ASN A N 1
ATOM 2188 C CA . ASN A 1 270 ? -0.914 -11.359 0.461 1.00 94.12 270 ASN A CA 1
ATOM 2189 C C . ASN A 1 270 ? -1.073 -10.859 -0.992 1.00 94.12 270 ASN A C 1
ATOM 2191 O O . ASN A 1 270 ? -2.190 -10.678 -1.482 1.00 94.12 270 ASN A O 1
ATOM 2195 N N . GLY A 1 271 ? 0.037 -10.584 -1.683 1.00 93.75 271 GLY A N 1
ATOM 2196 C CA . GLY A 1 271 ? 0.034 -10.040 -3.037 1.00 93.75 271 GLY A CA 1
ATOM 2197 C C . GLY A 1 271 ? -0.525 -8.616 -3.125 1.00 93.75 271 GLY A C 1
ATOM 2198 O O . GLY A 1 271 ? -0.863 -8.166 -4.226 1.00 93.75 271 GLY A O 1
ATOM 2199 N N . LYS A 1 272 ? -0.637 -7.909 -1.997 1.00 94.81 272 LYS A N 1
ATOM 2200 C CA . LYS A 1 272 ? -1.132 -6.535 -1.909 1.00 94.81 272 LYS A CA 1
ATOM 2201 C C . LYS A 1 272 ? -0.023 -5.523 -2.109 1.00 94.81 272 LYS A C 1
ATOM 2203 O O . LYS A 1 272 ? 1.153 -5.808 -1.881 1.00 94.81 272 LYS A O 1
ATOM 2208 N N . GLU A 1 273 ? -0.412 -4.349 -2.592 1.00 94.31 273 GLU A N 1
ATOM 2209 C CA . GLU A 1 273 ? 0.529 -3.262 -2.825 1.00 94.31 273 GLU A CA 1
ATOM 2210 C C . GLU A 1 273 ? 0.996 -2.682 -1.490 1.00 94.31 273 GLU A C 1
ATOM 2212 O O . GLU A 1 273 ? 0.177 -2.342 -0.635 1.00 94.31 273 GLU A O 1
ATOM 2217 N N . LYS A 1 274 ? 2.311 -2.553 -1.322 1.00 94.31 274 LYS A N 1
ATOM 2218 C CA . LYS A 1 274 ? 2.936 -1.906 -0.172 1.00 94.31 274 LYS A CA 1
ATOM 2219 C C . LYS A 1 274 ? 3.008 -0.397 -0.404 1.00 94.31 274 LYS A C 1
ATOM 2221 O O . LYS A 1 274 ? 3.659 0.058 -1.342 1.00 94.31 274 LYS A O 1
ATOM 2226 N N . ILE A 1 275 ? 2.385 0.391 0.469 1.00 94.00 275 ILE A N 1
ATOM 2227 C CA . ILE A 1 275 ? 2.418 1.858 0.413 1.00 94.00 275 ILE A CA 1
ATOM 2228 C C . ILE A 1 275 ? 3.626 2.356 1.207 1.00 94.00 275 ILE A C 1
ATOM 2230 O O . ILE A 1 275 ? 3.529 2.739 2.369 1.00 94.00 275 ILE A O 1
ATOM 2234 N N . THR A 1 276 ? 4.794 2.356 0.572 1.00 91.69 276 THR A N 1
ATOM 2235 C CA . THR A 1 276 ? 6.054 2.759 1.216 1.00 91.69 276 THR A CA 1
ATOM 2236 C C . THR A 1 276 ? 6.080 4.229 1.624 1.00 91.69 276 THR A C 1
ATOM 2238 O O . THR A 1 276 ? 6.760 4.589 2.581 1.00 91.69 276 THR A O 1
ATOM 2241 N N . ASP A 1 277 ? 5.308 5.060 0.925 1.00 94.00 277 ASP A N 1
ATOM 2242 C CA . ASP A 1 277 ? 5.191 6.498 1.174 1.00 94.00 277 ASP A CA 1
ATOM 2243 C C . ASP A 1 277 ? 4.413 6.810 2.470 1.00 94.00 277 ASP A C 1
ATOM 2245 O O . ASP A 1 277 ? 4.427 7.943 2.953 1.00 94.00 277 ASP A O 1
ATOM 2249 N N . TRP A 1 278 ? 3.737 5.807 3.051 1.00 93.12 278 TRP A N 1
ATOM 2250 C CA . TRP A 1 278 ? 2.980 5.937 4.296 1.00 93.12 278 TRP A CA 1
ATOM 2251 C C . TRP A 1 278 ? 3.875 5.846 5.539 1.00 93.12 278 TRP A C 1
ATOM 2253 O O . TRP A 1 278 ? 3.852 6.737 6.387 1.00 93.12 278 TRP A O 1
ATOM 2263 N N . ASP A 1 279 ? 4.682 4.792 5.636 1.00 85.25 279 ASP A N 1
ATOM 2264 C CA . ASP A 1 279 ? 5.412 4.426 6.859 1.00 85.25 279 ASP A CA 1
ATOM 2265 C C . ASP A 1 279 ? 6.920 4.230 6.643 1.00 85.25 279 ASP A C 1
ATOM 2267 O O . ASP A 1 279 ? 7.631 3.817 7.552 1.00 85.25 279 ASP A O 1
ATOM 2271 N N . GLY A 1 280 ? 7.447 4.508 5.448 1.00 80.00 280 GLY A N 1
ATOM 2272 C CA . GLY A 1 280 ? 8.862 4.275 5.160 1.00 80.00 280 GLY A CA 1
ATOM 2273 C C . GLY A 1 280 ? 9.217 2.794 5.000 1.00 80.00 280 GLY A C 1
ATOM 2274 O O . GLY A 1 280 ? 10.331 2.396 5.329 1.00 80.00 280 GLY A O 1
ATOM 2275 N N . LYS A 1 281 ? 8.302 1.995 4.431 1.00 77.69 281 LYS A N 1
ATOM 2276 C CA . LYS A 1 281 ? 8.448 0.554 4.129 1.00 77.69 281 LYS A CA 1
ATOM 2277 C C . LYS A 1 281 ? 8.218 -0.381 5.325 1.00 77.69 281 LYS A C 1
ATOM 2279 O O . LYS A 1 281 ? 8.634 -1.539 5.255 1.00 77.69 281 LYS A O 1
ATOM 2284 N N . MET A 1 282 ? 7.529 0.051 6.373 1.00 77.75 282 MET A N 1
ATOM 2285 C CA . MET A 1 282 ? 7.336 -0.752 7.589 1.00 77.75 282 MET A CA 1
ATOM 2286 C C . MET A 1 282 ? 6.176 -1.758 7.507 1.00 77.75 282 MET A C 1
ATOM 2288 O O . MET A 1 282 ? 6.179 -2.746 8.237 1.00 77.75 282 MET A O 1
ATOM 2292 N N . GLY A 1 283 ? 5.245 -1.595 6.561 1.00 85.81 283 GLY A N 1
ATOM 2293 C CA . GLY A 1 283 ? 4.238 -2.623 6.268 1.00 85.81 283 GLY A CA 1
ATOM 2294 C C . GLY A 1 283 ? 2.803 -2.124 6.151 1.00 85.81 283 GLY A C 1
ATOM 2295 O O . GLY A 1 283 ? 1.889 -2.810 6.597 1.00 85.81 283 GLY A O 1
ATOM 2296 N N . THR A 1 284 ? 2.583 -0.960 5.549 1.00 94.50 284 THR A N 1
ATOM 2297 C CA . THR A 1 284 ? 1.243 -0.511 5.167 1.00 94.50 284 THR A CA 1
ATOM 2298 C C . THR A 1 284 ? 0.856 -1.115 3.822 1.00 94.50 284 THR A C 1
ATOM 2300 O O . THR A 1 284 ? 1.560 -0.916 2.829 1.00 94.50 284 THR A O 1
ATOM 2303 N N . TYR A 1 285 ? -0.261 -1.842 3.774 1.00 96.25 285 TYR A N 1
ATOM 2304 C CA . TYR A 1 285 ? -0.719 -2.539 2.568 1.00 96.25 285 TYR A CA 1
ATOM 2305 C C . TYR A 1 285 ? -2.118 -2.100 2.139 1.00 96.25 285 TYR A C 1
ATOM 2307 O O . TYR A 1 285 ? -3.024 -2.011 2.969 1.00 96.25 285 TYR A O 1
ATOM 2315 N N . ASP A 1 286 ? -2.302 -1.880 0.835 1.00 95.12 286 ASP A N 1
ATOM 2316 C CA . ASP A 1 286 ? -3.606 -1.581 0.241 1.00 95.12 286 ASP A CA 1
ATOM 2317 C C . ASP A 1 286 ? -4.362 -2.871 -0.090 1.00 95.12 286 ASP A C 1
ATOM 2319 O O . ASP A 1 286 ? -4.019 -3.593 -1.031 1.00 95.12 286 ASP A O 1
ATOM 2323 N N . PHE A 1 287 ? -5.401 -3.160 0.692 1.00 94.44 287 PHE A N 1
ATOM 2324 C CA . PHE A 1 287 ? -6.314 -4.278 0.460 1.00 94.44 287 PHE A CA 1
ATOM 2325 C C . PHE A 1 287 ? -7.554 -3.849 -0.323 1.00 94.44 287 PHE A C 1
ATOM 2327 O O . PHE A 1 287 ? -8.587 -4.498 -0.244 1.00 94.44 287 PHE A O 1
ATOM 2334 N N . ASP A 1 288 ? -7.477 -2.761 -1.078 1.00 91.62 288 ASP A N 1
ATOM 2335 C CA . ASP A 1 288 ? -8.567 -2.139 -1.813 1.00 91.62 288 ASP A CA 1
ATOM 2336 C C . ASP A 1 288 ? -9.585 -1.482 -0.875 1.00 91.62 288 ASP A C 1
ATOM 2338 O O . ASP A 1 288 ? -9.728 -0.261 -0.881 1.00 91.62 288 ASP A O 1
ATOM 2342 N N . ALA A 1 289 ? -10.329 -2.240 -0.064 1.00 91.00 289 ALA A N 1
ATOM 2343 C CA . ALA A 1 289 ? -11.357 -1.667 0.808 1.00 91.00 289 ALA A CA 1
ATOM 2344 C C . ALA A 1 289 ? -10.797 -0.905 2.014 1.00 91.00 289 ALA A C 1
ATOM 2346 O O . ALA A 1 289 ? -11.421 0.068 2.433 1.00 91.00 289 ALA A O 1
ATOM 2347 N N . ARG A 1 290 ? -9.662 -1.356 2.557 1.00 93.06 290 ARG A N 1
ATOM 2348 C CA . ARG A 1 290 ? -9.035 -0.851 3.786 1.00 93.06 290 ARG A CA 1
ATOM 2349 C C . ARG A 1 290 ? -7.513 -0.916 3.663 1.00 93.06 290 ARG A C 1
ATOM 2351 O O . ARG A 1 290 ? -6.998 -1.696 2.861 1.00 93.06 290 ARG A O 1
ATOM 2358 N N . LEU A 1 291 ? -6.804 -0.134 4.478 1.00 95.00 291 LEU A N 1
ATOM 2359 C CA . LEU A 1 291 ? -5.349 -0.255 4.607 1.00 95.00 291 LEU A CA 1
ATOM 2360 C C . LEU A 1 291 ? -5.009 -1.052 5.865 1.00 95.00 291 LEU A C 1
ATOM 2362 O O . LEU A 1 291 ? -5.535 -0.773 6.948 1.00 95.00 291 LEU A O 1
ATOM 2366 N N . LEU A 1 292 ? -4.133 -2.042 5.712 1.00 96.00 292 LEU A N 1
ATOM 2367 C CA . LEU A 1 292 ? -3.595 -2.829 6.816 1.00 96.00 292 LEU A CA 1
ATOM 2368 C C . LEU A 1 292 ? -2.319 -2.166 7.329 1.00 96.00 292 LEU A C 1
ATOM 2370 O O . LEU A 1 292 ? -1.393 -1.969 6.545 1.00 96.00 292 LEU A O 1
ATOM 2374 N N . ASN A 1 293 ? -2.241 -1.906 8.635 1.00 93.69 293 ASN A N 1
ATOM 2375 C CA . ASN A 1 293 ? -0.971 -1.682 9.317 1.00 93.69 293 ASN A CA 1
ATOM 2376 C C . ASN A 1 293 ? -0.439 -3.041 9.799 1.00 93.69 293 ASN A C 1
ATOM 2378 O O . ASN A 1 293 ? -0.973 -3.633 10.741 1.00 93.69 293 ASN A O 1
ATOM 2382 N N . ALA A 1 294 ? 0.599 -3.554 9.140 1.00 92.69 294 ALA A N 1
ATOM 2383 C CA . ALA A 1 294 ? 1.145 -4.873 9.445 1.00 92.69 294 ALA A CA 1
ATOM 2384 C C . ALA A 1 294 ? 1.970 -4.935 10.737 1.00 92.69 294 ALA A C 1
ATOM 2386 O O . ALA A 1 294 ? 2.166 -6.031 11.259 1.00 92.69 294 ALA A O 1
ATOM 2387 N N . LEU A 1 295 ? 2.435 -3.797 11.269 1.00 88.75 295 LEU A N 1
ATOM 2388 C CA . LEU A 1 295 ? 3.150 -3.771 12.549 1.00 88.75 295 LEU A CA 1
ATOM 2389 C C . LEU A 1 295 ? 2.211 -4.102 13.711 1.00 88.75 295 LEU A C 1
ATOM 2391 O O . LEU A 1 295 ? 2.586 -4.835 14.620 1.00 88.75 295 LEU A O 1
ATOM 2395 N N . THR A 1 296 ? 0.980 -3.591 13.667 1.00 88.50 296 THR A N 1
ATOM 2396 C CA . THR A 1 296 ? -0.035 -3.841 14.703 1.00 88.50 296 THR A CA 1
ATOM 2397 C C . THR A 1 296 ? -1.018 -4.948 14.321 1.00 88.50 296 THR A C 1
ATOM 2399 O O . THR A 1 296 ? -1.773 -5.431 15.167 1.00 88.50 296 THR A O 1
ATOM 2402 N N . GLY A 1 297 ? -1.042 -5.363 13.049 1.00 90.88 297 GLY A N 1
ATOM 2403 C CA . GLY A 1 297 ? -2.005 -6.336 12.535 1.00 90.88 297 GLY A CA 1
ATOM 2404 C C . GLY A 1 297 ? -3.442 -5.815 12.597 1.00 90.88 297 GLY A C 1
ATOM 2405 O O . GLY A 1 297 ? -4.364 -6.565 12.947 1.00 90.88 297 GLY A O 1
ATOM 2406 N N . ARG A 1 298 ? -3.634 -4.514 12.343 1.00 91.12 298 ARG A N 1
ATOM 2407 C CA . ARG A 1 298 ? -4.933 -3.834 12.440 1.00 91.12 298 ARG A CA 1
ATOM 2408 C C . ARG A 1 298 ? -5.271 -3.056 11.178 1.00 91.12 298 ARG A C 1
ATOM 2410 O O . ARG A 1 298 ? -4.406 -2.468 10.531 1.00 91.12 298 ARG A O 1
ATOM 2417 N N . TRP A 1 299 ? -6.560 -3.033 10.861 1.00 93.62 299 TRP A N 1
ATOM 2418 C CA . TRP A 1 299 ? -7.119 -2.157 9.841 1.00 93.62 299 TRP A CA 1
ATOM 2419 C C . TRP A 1 299 ? -7.148 -0.706 10.321 1.00 93.62 299 TRP A C 1
ATOM 2421 O O . TRP A 1 299 ? -7.358 -0.434 11.501 1.00 93.62 299 TRP A O 1
ATOM 2431 N N . ASN A 1 300 ? -7.012 0.233 9.389 1.00 92.62 300 ASN A N 1
ATOM 2432 C CA . ASN A 1 300 ? -7.150 1.667 9.658 1.00 92.62 300 ASN A CA 1
ATOM 2433 C C . ASN A 1 300 ? -8.613 2.155 9.743 1.00 92.62 300 ASN A C 1
ATOM 2435 O O . ASN A 1 300 ? -8.862 3.330 9.997 1.00 92.62 300 ASN A O 1
ATOM 2439 N N . SER A 1 301 ? -9.584 1.276 9.500 1.00 91.69 301 SER A N 1
ATOM 2440 C CA . SER A 1 301 ? -11.019 1.572 9.546 1.00 91.69 301 SER A CA 1
ATOM 2441 C C . SER A 1 301 ? -11.823 0.325 9.935 1.00 91.69 301 SER A C 1
ATOM 2443 O O . SER A 1 301 ? -11.333 -0.797 9.745 1.00 91.69 301 SER A O 1
ATOM 2445 N N . PRO A 1 302 ? -13.043 0.492 10.480 1.00 88.31 302 PRO A N 1
ATOM 2446 C CA . PRO A 1 302 ? -13.877 -0.628 10.893 1.00 88.31 302 PRO A CA 1
ATOM 2447 C C . PRO A 1 302 ? -14.321 -1.474 9.698 1.00 88.31 302 PRO A C 1
ATOM 2449 O O . PRO A 1 302 ? -14.532 -0.975 8.590 1.00 88.31 302 PRO A O 1
ATOM 2452 N N . ASP A 1 303 ? -14.509 -2.770 9.930 1.00 85.94 303 ASP A N 1
ATOM 2453 C CA . ASP A 1 303 ? -15.135 -3.656 8.956 1.00 85.94 303 ASP A CA 1
ATOM 2454 C C . ASP A 1 303 ? -16.602 -3.283 8.718 1.00 85.94 303 ASP A C 1
ATOM 2456 O O . ASP A 1 303 ? -17.418 -3.308 9.636 1.00 85.94 303 ASP A O 1
ATOM 2460 N N . LYS A 1 304 ? -16.980 -3.019 7.464 1.00 81.94 304 LYS A N 1
ATOM 2461 C CA . LYS A 1 304 ? -18.391 -2.787 7.106 1.00 81.94 304 LYS A CA 1
ATOM 2462 C C . LYS A 1 304 ? -19.257 -4.038 7.279 1.00 81.94 304 LYS A C 1
ATOM 2464 O O . LYS A 1 304 ? -20.479 -3.928 7.325 1.00 81.94 304 LYS A O 1
ATOM 2469 N N . LEU A 1 305 ? -18.643 -5.218 7.349 1.00 78.69 305 LEU A N 1
ATOM 2470 C CA . LEU A 1 305 ? -19.296 -6.483 7.664 1.00 78.69 305 LEU A CA 1
ATOM 2471 C C . LEU A 1 305 ? -19.178 -6.834 9.156 1.00 78.69 305 LEU A C 1
ATOM 2473 O O . LEU A 1 305 ? -19.310 -8.002 9.507 1.00 78.69 305 LEU A O 1
ATOM 2477 N N . GLU A 1 306 ? -18.977 -5.867 10.055 1.00 76.25 306 GLU A N 1
ATOM 2478 C CA . GLU A 1 306 ? -18.936 -6.109 11.508 1.00 76.25 306 GLU A CA 1
ATOM 2479 C C . GLU A 1 306 ? -20.146 -6.898 12.029 1.00 76.25 306 GLU A C 1
ATOM 2481 O O . GLU A 1 306 ? -19.988 -7.810 12.835 1.00 76.25 306 GLU A O 1
ATOM 2486 N N . ALA A 1 307 ? -21.345 -6.631 11.498 1.00 76.31 307 ALA A N 1
ATOM 2487 C CA . ALA A 1 307 ? -22.573 -7.322 11.889 1.00 76.31 307 ALA A CA 1
ATOM 2488 C C . ALA A 1 307 ? -22.535 -8.823 11.570 1.00 76.31 307 ALA A C 1
ATOM 2490 O O . ALA A 1 307 ? -23.233 -9.616 12.198 1.00 76.31 307 ALA A O 1
ATOM 2491 N N . LYS A 1 308 ? -21.711 -9.210 10.590 1.00 72.38 308 LYS A N 1
ATOM 2492 C CA . LYS A 1 308 ? -21.420 -10.604 10.290 1.00 72.38 308 LYS A CA 1
ATOM 2493 C C . LYS A 1 308 ? -20.567 -11.183 11.419 1.00 72.38 308 LYS A C 1
ATOM 2495 O O . LYS A 1 308 ? -20.882 -12.251 11.893 1.00 72.38 308 LYS A O 1
ATOM 2500 N N . TYR A 1 309 ? -19.565 -10.485 11.944 1.00 74.62 309 TYR A N 1
ATOM 2501 C CA . TYR A 1 309 ? -18.638 -11.026 12.948 1.00 74.62 309 TYR A CA 1
ATOM 2502 C C . TYR A 1 309 ? -18.755 -10.330 14.321 1.00 74.62 309 TYR A C 1
ATOM 2504 O O . TYR A 1 309 ? -17.802 -9.688 14.762 1.00 74.62 309 TYR A O 1
ATOM 2512 N N . PRO A 1 310 ? -19.885 -10.471 15.043 1.00 72.44 310 PRO A N 1
ATOM 2513 C CA . PRO A 1 310 ? -20.160 -9.690 16.254 1.00 72.44 310 PRO A CA 1
ATOM 2514 C C . PRO A 1 310 ? -19.223 -10.005 17.429 1.00 72.44 310 PRO A C 1
ATOM 2516 O O . PRO A 1 310 ? -19.112 -9.216 18.362 1.00 72.44 310 PRO A O 1
ATOM 2519 N N . ASN A 1 311 ? -18.563 -11.165 17.412 1.00 74.44 311 ASN A N 1
ATOM 2520 C CA . ASN A 1 311 ? -17.599 -11.591 18.426 1.00 74.44 311 ASN A CA 1
ATOM 2521 C C . ASN A 1 311 ? -16.145 -11.233 18.071 1.00 74.44 311 ASN A C 1
ATOM 2523 O O . ASN A 1 311 ? -15.229 -11.631 18.787 1.00 74.44 311 ASN A O 1
ATOM 2527 N N . MET A 1 312 ? -15.916 -10.517 16.969 1.00 77.44 312 MET A N 1
ATOM 2528 C CA . MET A 1 312 ? -14.584 -10.146 16.503 1.00 77.44 312 MET A CA 1
ATOM 2529 C C . MET A 1 312 ? -14.387 -8.635 16.578 1.00 77.44 312 MET A C 1
ATOM 2531 O O . MET A 1 312 ? -15.315 -7.852 16.396 1.00 77.44 312 MET A O 1
ATOM 2535 N N . SER A 1 313 ? -13.145 -8.209 16.814 1.00 81.81 313 SER A N 1
ATOM 2536 C CA . SER A 1 313 ? -12.801 -6.793 16.675 1.00 81.81 313 SER A CA 1
ATOM 2537 C C . SER A 1 313 ? -12.970 -6.354 15.222 1.00 81.81 313 SER A C 1
ATOM 2539 O O . SER A 1 313 ? -12.423 -6.981 14.314 1.00 81.81 313 SER A O 1
ATOM 2541 N N . THR A 1 314 ? -13.646 -5.227 15.019 1.00 85.25 314 THR A N 1
ATOM 2542 C CA . THR A 1 314 ? -13.899 -4.622 13.703 1.00 85.25 314 THR A CA 1
ATOM 2543 C C . THR A 1 314 ? -12.627 -4.100 13.030 1.00 85.25 314 THR A C 1
ATOM 2545 O O . THR A 1 314 ? -12.616 -3.871 11.822 1.00 85.25 314 THR A O 1
ATOM 2548 N N . TYR A 1 315 ? -11.533 -3.987 13.789 1.00 88.19 315 TYR A N 1
ATOM 2549 C CA . TYR A 1 315 ? -10.198 -3.616 13.312 1.00 88.19 315 TYR A CA 1
ATOM 2550 C C . TYR A 1 315 ? -9.253 -4.813 13.163 1.00 88.19 315 TYR A C 1
ATOM 2552 O O . TYR A 1 315 ? -8.129 -4.651 12.692 1.00 88.19 315 TYR A O 1
ATOM 2560 N N . GLY A 1 316 ? -9.659 -6.010 13.596 1.00 88.25 316 GLY A N 1
ATOM 2561 C CA . GLY A 1 316 ? -8.802 -7.192 13.573 1.00 88.25 316 GLY A CA 1
ATOM 2562 C C . GLY A 1 316 ? -8.525 -7.668 12.148 1.00 88.25 316 GLY A C 1
ATOM 2563 O O . GLY A 1 316 ? -9.452 -7.891 11.370 1.00 88.25 316 GLY A O 1
ATOM 2564 N N . PHE A 1 317 ? -7.254 -7.886 11.812 1.00 90.31 317 PHE A N 1
ATOM 2565 C CA . PHE A 1 317 ? -6.899 -8.538 10.557 1.00 90.31 317 PHE A CA 1
ATOM 2566 C C . PHE A 1 317 ? -7.229 -10.034 10.642 1.00 90.31 317 PHE A C 1
ATOM 2568 O O . PHE A 1 317 ? -6.690 -10.733 11.502 1.00 90.31 317 PHE A O 1
ATOM 2575 N N . ILE A 1 318 ? -8.130 -10.520 9.773 1.00 89.19 318 ILE A N 1
ATOM 2576 C CA . ILE A 1 318 ? -8.468 -11.948 9.562 1.00 89.19 318 ILE A CA 1
ATOM 2577 C C . ILE A 1 318 ? -8.632 -12.782 10.845 1.00 89.19 318 ILE A C 1
ATOM 2579 O O . ILE A 1 318 ? -8.170 -13.919 10.945 1.00 89.19 318 ILE A O 1
ATOM 2583 N N . GLY A 1 319 ? -9.265 -12.194 11.862 1.00 85.25 319 GLY A N 1
ATOM 2584 C CA . GLY A 1 319 ? -9.476 -12.843 13.158 1.00 85.25 319 GLY A CA 1
ATOM 2585 C C . GLY A 1 319 ? -8.197 -13.273 13.865 1.00 85.25 319 GLY A C 1
ATOM 2586 O O . GLY A 1 319 ? -8.205 -14.285 14.554 1.00 85.25 319 GLY A O 1
ATOM 2587 N N . ASN A 1 320 ? -7.105 -12.527 13.676 1.00 88.00 320 ASN A N 1
ATOM 2588 C CA . ASN A 1 320 ? -5.785 -12.794 14.249 1.00 88.00 320 ASN A CA 1
ATOM 2589 C C . ASN A 1 320 ? -5.199 -14.169 13.872 1.00 88.00 320 ASN A C 1
ATOM 2591 O O . ASN A 1 320 ? -4.375 -14.705 14.607 1.00 88.00 320 ASN A O 1
ATOM 2595 N N . ASN A 1 321 ? -5.577 -14.724 12.713 1.00 89.12 321 ASN A N 1
ATOM 2596 C CA . ASN A 1 321 ? -5.078 -16.012 12.217 1.00 89.12 321 ASN A CA 1
ATOM 2597 C C . ASN A 1 321 ? -4.277 -15.885 10.900 1.00 89.12 321 ASN A C 1
ATOM 2599 O O . ASN A 1 321 ? -4.610 -16.531 9.901 1.00 89.12 321 ASN A O 1
ATOM 2603 N N . PRO A 1 322 ? -3.191 -15.089 10.854 1.00 90.44 322 PRO A N 1
ATOM 2604 C CA . PRO A 1 322 ? -2.536 -14.728 9.599 1.00 90.44 322 PRO A CA 1
ATOM 2605 C C . PRO A 1 322 ? -1.648 -15.799 8.967 1.00 90.44 322 PRO A C 1
ATOM 2607 O O . PRO A 1 322 ? -1.068 -15.578 7.913 1.00 90.44 322 PRO A O 1
ATOM 2610 N N . ILE A 1 323 ? -1.560 -16.980 9.577 1.00 88.75 323 ILE A N 1
ATOM 2611 C CA . ILE A 1 323 ? -0.797 -18.114 9.037 1.00 88.75 323 ILE A CA 1
ATOM 2612 C C . ILE A 1 323 ? -1.639 -18.936 8.046 1.00 88.75 323 ILE A C 1
ATOM 2614 O O . ILE A 1 323 ? -1.098 -19.620 7.172 1.00 88.75 323 ILE A O 1
ATOM 2618 N N . ILE A 1 324 ? -2.965 -18.884 8.181 1.00 85.44 324 ILE A N 1
ATOM 2619 C CA . ILE A 1 324 ? -3.892 -19.767 7.459 1.00 85.44 324 ILE A CA 1
ATOM 2620 C C . ILE A 1 324 ? -5.132 -19.057 6.924 1.00 85.44 324 ILE A C 1
ATOM 2622 O O . ILE A 1 324 ? -5.920 -19.679 6.221 1.00 85.44 324 ILE A O 1
ATOM 2626 N N . ALA A 1 325 ? -5.328 -17.777 7.234 1.00 87.94 325 ALA A N 1
ATOM 2627 C CA . ALA A 1 325 ? -6.393 -16.975 6.655 1.00 87.94 325 ALA A CA 1
ATOM 2628 C C . ALA A 1 325 ? -5.824 -15.875 5.754 1.00 87.94 325 ALA A C 1
ATOM 2630 O O . ALA A 1 325 ? -4.681 -15.449 5.907 1.00 87.94 325 ALA A O 1
ATOM 2631 N N . ILE A 1 326 ? -6.639 -15.429 4.804 1.00 90.50 326 ILE A N 1
ATOM 2632 C CA . ILE A 1 326 ? -6.354 -14.296 3.924 1.00 90.50 326 ILE A CA 1
ATOM 2633 C C . ILE A 1 326 ? -7.595 -13.412 3.815 1.00 90.50 326 ILE A C 1
ATOM 2635 O O . ILE A 1 326 ? -8.721 -13.909 3.907 1.00 90.50 326 ILE A O 1
ATOM 2639 N N . ASP A 1 327 ? -7.384 -12.119 3.576 1.00 91.50 327 ASP A N 1
ATOM 2640 C CA . ASP A 1 327 ? -8.438 -11.206 3.137 1.00 91.50 327 ASP A CA 1
ATOM 2641 C C . ASP A 1 327 ? -8.154 -10.764 1.694 1.00 91.50 327 ASP A C 1
ATOM 2643 O O . ASP A 1 327 ? -7.228 -9.991 1.458 1.00 91.50 327 ASP A O 1
ATOM 2647 N N . PRO A 1 328 ? -8.887 -11.264 0.687 1.00 89.12 328 PRO A N 1
ATOM 2648 C CA . PRO A 1 328 ? -8.593 -10.935 -0.702 1.00 89.12 328 PRO A CA 1
ATOM 2649 C C . PRO A 1 328 ? -8.887 -9.486 -1.094 1.00 89.12 328 PRO A C 1
ATOM 2651 O O . PRO A 1 328 ? -8.406 -9.063 -2.139 1.00 89.12 328 PRO A O 1
ATOM 2654 N N . ASN A 1 329 ? -9.701 -8.740 -0.346 1.00 89.19 329 ASN A N 1
ATOM 2655 C CA . ASN A 1 329 ? -10.227 -7.437 -0.786 1.00 89.19 329 ASN A CA 1
ATOM 2656 C C . ASN A 1 329 ? -10.499 -6.451 0.362 1.00 89.19 329 ASN A C 1
ATOM 2658 O O . ASN A 1 329 ? -11.218 -5.465 0.172 1.00 89.19 329 ASN A O 1
ATOM 2662 N N . GLY A 1 330 ? -9.964 -6.729 1.549 1.00 90.44 330 GLY A N 1
ATOM 2663 C CA . GLY A 1 330 ? -10.171 -5.944 2.756 1.00 90.44 330 GLY A CA 1
ATOM 2664 C C . GLY A 1 330 ? -11.613 -5.991 3.253 1.00 90.44 330 GLY A C 1
ATOM 2665 O O . GLY A 1 330 ? -12.034 -5.041 3.908 1.00 90.44 330 GLY A O 1
ATOM 2666 N N . ARG A 1 331 ? -12.409 -7.009 2.913 1.00 87.19 331 ARG A N 1
ATOM 2667 C CA . ARG A 1 331 ? -13.829 -7.127 3.313 1.00 87.19 331 ARG A CA 1
ATOM 2668 C C . ARG A 1 331 ? -14.206 -8.516 3.801 1.00 87.19 331 ARG A C 1
ATOM 2670 O O . ARG A 1 331 ? -15.216 -8.657 4.479 1.00 87.19 331 ARG A O 1
ATOM 2677 N N . ASP A 1 332 ? -13.466 -9.547 3.419 1.00 84.25 332 ASP A N 1
ATOM 2678 C CA . ASP A 1 332 ? -13.886 -10.928 3.609 1.00 84.25 332 ASP A CA 1
ATOM 2679 C C . ASP A 1 332 ? -12.732 -11.780 4.126 1.00 84.25 332 ASP A C 1
ATOM 2681 O O . ASP A 1 332 ? -11.595 -11.631 3.705 1.00 84.25 332 ASP A O 1
ATOM 2685 N N . ILE A 1 333 ? -13.036 -12.764 4.968 1.00 86.19 333 ILE A N 1
ATOM 2686 C CA . ILE A 1 333 ? -12.040 -13.697 5.498 1.00 86.19 333 ILE A CA 1
ATOM 2687 C C . ILE A 1 333 ? -12.180 -15.031 4.770 1.00 86.19 333 ILE A C 1
ATOM 2689 O O . ILE A 1 333 ? -13.268 -15.603 4.706 1.00 86.19 333 ILE A O 1
ATOM 2693 N N . TYR A 1 334 ? -11.076 -15.535 4.229 1.00 85.19 334 TYR A N 1
ATOM 2694 C CA . TYR A 1 334 ? -10.993 -16.833 3.566 1.00 85.19 334 TYR A CA 1
ATOM 2695 C C . TYR A 1 334 ? -9.983 -17.686 4.324 1.00 85.19 334 TYR A C 1
ATOM 2697 O O . TYR A 1 334 ? -8.908 -17.200 4.665 1.00 85.19 334 TYR A O 1
ATOM 2705 N N . ILE A 1 335 ? -10.307 -18.957 4.572 1.00 82.81 335 ILE A N 1
ATOM 2706 C CA . ILE A 1 335 ? -9.364 -19.888 5.205 1.00 82.81 335 ILE A CA 1
ATOM 2707 C C . ILE A 1 335 ? -8.706 -20.702 4.097 1.00 82.81 335 ILE A C 1
ATOM 2709 O O . ILE A 1 335 ? -9.373 -21.283 3.235 1.00 82.81 335 ILE A O 1
ATOM 2713 N N . VAL A 1 336 ? -7.383 -20.726 4.124 1.00 77.12 336 VAL A N 1
ATOM 2714 C CA . VAL A 1 336 ? -6.536 -21.489 3.221 1.00 77.12 336 VAL A CA 1
ATOM 2715 C C . VAL A 1 336 ? -6.230 -22.817 3.896 1.00 77.12 336 VAL A C 1
ATOM 2717 O O . VAL A 1 336 ? -5.450 -22.885 4.843 1.00 77.12 336 VAL A O 1
ATOM 2720 N N . ILE A 1 337 ? -6.865 -23.882 3.410 1.00 71.25 337 ILE A N 1
ATOM 2721 C CA . ILE A 1 337 ? -6.667 -25.236 3.929 1.00 71.25 337 ILE A CA 1
ATOM 2722 C C . ILE A 1 337 ? -5.894 -26.033 2.882 1.00 71.25 337 ILE A C 1
ATOM 2724 O O . ILE A 1 337 ? -6.263 -26.081 1.703 1.00 71.25 337 ILE A O 1
ATOM 2728 N N . GLN A 1 338 ? -4.811 -26.672 3.315 1.00 61.22 338 GLN A N 1
ATOM 2729 C CA . GLN A 1 338 ? -4.132 -27.685 2.522 1.00 61.22 338 GLN A CA 1
ATOM 2730 C C . GLN A 1 338 ? -4.760 -29.041 2.849 1.00 61.22 338 GLN A C 1
ATOM 2732 O O . GLN A 1 338 ? -4.663 -29.526 3.975 1.00 61.22 338 GLN A O 1
ATOM 2737 N N . ASN A 1 339 ? -5.455 -29.639 1.882 1.00 58.41 339 ASN A N 1
ATOM 2738 C CA . ASN A 1 339 ? -5.966 -30.996 2.048 1.00 58.41 339 ASN A CA 1
ATOM 2739 C C . ASN A 1 339 ? -4.784 -31.968 1.992 1.00 58.41 339 ASN A C 1
ATOM 2741 O O . ASN A 1 339 ? -4.008 -31.918 1.045 1.00 58.41 339 ASN A O 1
ATOM 2745 N N . ALA A 1 340 ? -4.686 -32.891 2.951 1.00 55.53 340 ALA A N 1
ATOM 2746 C CA . ALA A 1 340 ? -3.589 -33.865 3.037 1.00 55.53 340 ALA A CA 1
ATOM 2747 C C . ALA A 1 340 ? -3.437 -34.779 1.798 1.00 55.53 340 ALA A C 1
ATOM 2749 O O . ALA A 1 340 ? -2.437 -35.476 1.670 1.00 55.53 340 ALA A O 1
ATOM 2750 N N . THR A 1 341 ? -4.427 -34.796 0.902 1.00 58.12 341 THR A N 1
ATOM 2751 C CA . THR A 1 341 ? -4.457 -35.607 -0.324 1.00 58.12 341 THR A CA 1
ATOM 2752 C C . THR A 1 341 ? -4.204 -34.816 -1.613 1.00 58.12 341 THR A C 1
ATOM 2754 O O . THR A 1 341 ? -4.108 -35.436 -2.666 1.00 58.12 341 THR A O 1
ATOM 2757 N N . ASP A 1 342 ? -4.126 -33.481 -1.562 1.00 56.88 342 ASP A N 1
ATOM 2758 C CA . ASP A 1 342 ? -3.829 -32.623 -2.718 1.00 56.88 342 ASP A CA 1
ATOM 2759 C C . ASP A 1 342 ? -2.499 -31.885 -2.482 1.00 56.88 342 ASP A C 1
ATOM 2761 O O . ASP A 1 342 ? -2.367 -31.135 -1.517 1.00 56.88 342 ASP A O 1
ATOM 2765 N N . ASP A 1 343 ? -1.549 -31.981 -3.419 1.00 55.19 343 ASP A N 1
ATOM 2766 C CA . ASP A 1 343 ? -0.279 -31.222 -3.388 1.00 55.19 343 ASP A CA 1
ATOM 2767 C C . ASP A 1 343 ? -0.467 -29.692 -3.524 1.00 55.19 343 ASP A C 1
ATOM 2769 O O . ASP A 1 343 ? 0.501 -28.932 -3.545 1.00 55.19 343 ASP A O 1
ATOM 2773 N N . LYS A 1 344 ? -1.712 -29.206 -3.631 1.00 53.94 344 LYS A N 1
ATOM 2774 C CA . LYS A 1 344 ? -2.048 -27.787 -3.795 1.00 53.94 344 LYS A CA 1
ATOM 2775 C C . LYS A 1 344 ? -2.951 -27.309 -2.662 1.00 53.94 344 LYS A C 1
ATOM 2777 O O . LYS A 1 344 ? -3.998 -27.904 -2.401 1.00 53.94 344 LYS A O 1
ATOM 2782 N N . SER A 1 345 ? -2.584 -26.189 -2.039 1.00 55.53 345 SER A N 1
ATOM 2783 C CA . SER A 1 345 ? -3.489 -25.455 -1.153 1.00 55.53 345 SER A CA 1
ATOM 2784 C C . SER A 1 345 ? -4.729 -25.010 -1.936 1.00 55.53 345 SER A C 1
ATOM 2786 O O . SER A 1 345 ? -4.638 -24.552 -3.078 1.00 55.53 345 SER A O 1
ATOM 2788 N N . LYS A 1 346 ? -5.912 -25.164 -1.335 1.00 58.94 346 LYS A N 1
ATOM 2789 C CA . LYS A 1 346 ? -7.167 -24.664 -1.904 1.00 58.94 346 LYS A CA 1
ATOM 2790 C C . LYS A 1 346 ? -7.655 -23.511 -1.042 1.00 58.94 346 LYS A C 1
ATOM 2792 O O . LYS A 1 346 ? -7.858 -23.663 0.161 1.00 58.94 346 LYS A O 1
ATOM 2797 N N . ILE A 1 347 ? -7.864 -22.358 -1.672 1.00 61.31 347 ILE A N 1
ATOM 2798 C CA . ILE A 1 347 ? -8.582 -21.250 -1.046 1.00 61.31 347 ILE A CA 1
ATOM 2799 C C . ILE A 1 347 ? -10.048 -21.673 -0.992 1.00 61.31 347 ILE A C 1
ATOM 2801 O O . ILE A 1 347 ? -10.721 -21.738 -2.023 1.00 61.31 347 ILE A O 1
ATOM 2805 N N . GLN A 1 348 ? -10.537 -22.009 0.199 1.00 61.28 348 GLN A N 1
ATOM 2806 C CA . GLN A 1 348 ? -11.950 -22.298 0.383 1.00 61.28 348 GLN A CA 1
ATOM 2807 C C . GLN A 1 348 ? -12.658 -21.002 0.751 1.00 61.28 348 GLN A C 1
ATOM 2809 O O . GLN A 1 348 ? -12.377 -20.378 1.777 1.00 61.28 348 GLN A O 1
ATOM 2814 N N . LYS A 1 349 ? -13.592 -20.586 -0.109 1.00 62.41 349 LYS A N 1
ATOM 2815 C CA . LYS A 1 349 ? -14.557 -19.554 0.256 1.00 62.41 349 LYS A CA 1
ATOM 2816 C C . 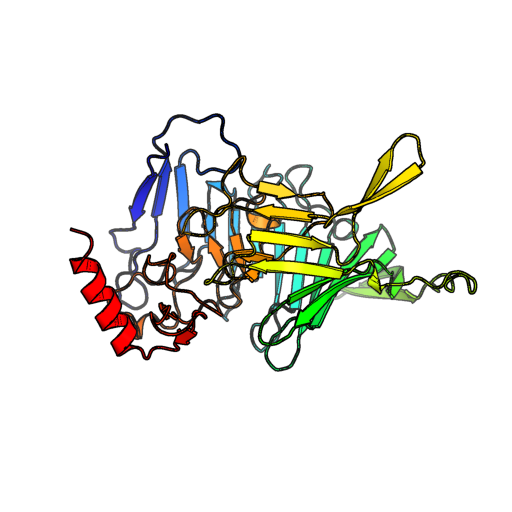LYS A 1 349 ? -15.510 -20.165 1.276 1.00 62.41 349 LYS A C 1
ATOM 2818 O O . LYS A 1 349 ? -16.497 -20.797 0.908 1.00 62.41 349 LYS A O 1
ATOM 2823 N N . ASN A 1 350 ? -15.169 -20.017 2.547 1.00 66.06 350 ASN A N 1
ATOM 2824 C CA . ASN A 1 350 ? -15.999 -20.508 3.632 1.00 66.06 350 ASN A CA 1
ATOM 2825 C C . ASN A 1 350 ? -17.196 -19.586 3.814 1.00 66.06 350 ASN A C 1
ATOM 2827 O O . ASN A 1 350 ? -17.109 -18.365 3.642 1.00 66.06 350 ASN A O 1
ATOM 2831 N N . ASN A 1 351 ? -18.332 -20.178 4.154 1.00 65.75 351 ASN A N 1
ATOM 2832 C CA . ASN A 1 351 ? -19.462 -19.388 4.588 1.00 65.75 351 ASN A CA 1
ATOM 2833 C C . ASN A 1 351 ? -19.187 -18.816 5.986 1.00 65.75 351 ASN A C 1
ATOM 2835 O O . ASN A 1 351 ? -18.230 -19.162 6.681 1.00 65.75 351 ASN A O 1
ATOM 2839 N N . HIS A 1 352 ? -20.044 -17.892 6.382 1.00 65.19 352 HIS A N 1
ATOM 2840 C CA . HIS A 1 352 ? -19.881 -17.162 7.621 1.00 65.19 352 HIS A CA 1
ATOM 2841 C C . HIS A 1 352 ? -19.837 -18.057 8.874 1.00 65.19 352 HIS A C 1
ATOM 2843 O O . HIS A 1 352 ? -18.949 -17.908 9.712 1.00 65.19 352 HIS A O 1
ATOM 2849 N N . GLU A 1 353 ? -20.775 -18.997 8.974 1.00 67.31 353 GLU A N 1
ATOM 2850 C CA . GLU A 1 353 ? -20.911 -19.896 10.122 1.00 67.31 353 GLU A CA 1
ATOM 2851 C C . GLU A 1 353 ? -19.698 -20.818 10.257 1.00 67.31 353 GLU A C 1
ATOM 2853 O O . GLU A 1 353 ? -19.225 -21.057 11.365 1.00 67.31 353 GLU A O 1
ATOM 2858 N N . GLN A 1 354 ? -19.141 -21.274 9.132 1.00 70.12 354 GLN A N 1
ATOM 2859 C CA . GLN A 1 354 ? -17.901 -22.046 9.101 1.00 70.12 354 GLN A CA 1
ATOM 2860 C C . GLN A 1 354 ? -16.730 -21.238 9.660 1.00 70.12 354 GLN A C 1
ATOM 2862 O O . GLN A 1 354 ? -15.961 -21.774 10.448 1.00 70.12 354 GLN A O 1
ATOM 2867 N N . ILE A 1 355 ? -16.613 -19.954 9.303 1.00 69.50 355 ILE A N 1
ATOM 2868 C CA . ILE A 1 355 ? -15.543 -19.080 9.806 1.00 69.50 355 ILE A CA 1
ATOM 2869 C C . ILE A 1 355 ? -15.696 -18.856 11.314 1.00 69.50 355 ILE A C 1
ATOM 2871 O O . ILE A 1 355 ? -14.727 -19.052 12.041 1.00 69.50 355 ILE A O 1
ATOM 2875 N N . ILE A 1 356 ? -16.896 -18.512 11.801 1.00 67.81 356 ILE A N 1
ATOM 2876 C CA . ILE A 1 356 ? -17.140 -18.343 13.246 1.00 67.81 356 ILE A CA 1
ATOM 2877 C C . ILE A 1 356 ? -16.858 -19.639 14.000 1.00 67.81 356 ILE A C 1
ATOM 2879 O O . ILE A 1 356 ? -16.124 -19.623 14.985 1.00 67.81 356 ILE A O 1
ATOM 2883 N N . SER A 1 357 ? -17.429 -20.759 13.551 1.00 69.50 357 SER A N 1
ATOM 2884 C CA . SER A 1 357 ? -17.244 -22.056 14.204 1.00 69.50 357 SER A CA 1
ATOM 2885 C C . SER A 1 357 ? -15.773 -22.449 14.238 1.00 69.50 357 SER A C 1
ATOM 2887 O O . SER A 1 357 ? -15.308 -23.010 15.229 1.00 69.50 357 SER A O 1
ATOM 2889 N N . TRP A 1 358 ? -15.040 -22.167 13.162 1.00 71.31 358 TRP A N 1
ATOM 2890 C CA . TRP A 1 358 ? -13.627 -22.484 13.066 1.00 71.31 358 TRP A CA 1
ATOM 2891 C C . TRP A 1 358 ? -12.796 -21.602 14.005 1.00 71.31 358 TRP A C 1
ATOM 2893 O O . TRP A 1 358 ? -12.048 -22.139 14.822 1.00 71.31 358 TRP A O 1
ATOM 2903 N N . LEU A 1 359 ? -13.001 -20.280 13.989 1.00 66.88 359 LEU A N 1
ATOM 2904 C CA . LEU A 1 359 ? -12.317 -19.345 14.890 1.00 66.88 359 LEU A CA 1
ATOM 2905 C C . LEU A 1 359 ? -12.600 -19.677 16.363 1.00 66.88 359 LEU A C 1
ATOM 2907 O O . LEU A 1 359 ? -11.665 -19.803 17.152 1.00 66.88 359 LEU A O 1
ATOM 2911 N N . ALA A 1 360 ? -13.859 -19.953 16.711 1.00 65.31 360 ALA A N 1
ATOM 2912 C CA . ALA A 1 360 ? -14.253 -20.363 18.059 1.00 65.31 360 ALA A CA 1
ATOM 2913 C C . ALA A 1 360 ? -13.654 -21.721 18.478 1.00 65.31 360 ALA A C 1
ATOM 2915 O O . ALA A 1 360 ? -13.405 -21.961 19.658 1.00 65.31 360 ALA A O 1
ATOM 2916 N N . SER A 1 361 ? -13.409 -22.630 17.526 1.00 61.75 361 SER A N 1
ATOM 2917 C CA . SER A 1 361 ? -12.731 -23.904 17.801 1.00 61.75 361 SER A CA 1
ATOM 2918 C C . SER A 1 361 ? -11.214 -23.753 17.947 1.00 61.75 361 SER A C 1
ATOM 2920 O O . SER A 1 361 ? -10.604 -24.481 18.727 1.00 61.75 361 SER A O 1
ATOM 2922 N N . SER A 1 362 ? -10.612 -22.787 17.246 1.00 53.28 362 SER A N 1
ATOM 2923 C CA . SER A 1 362 ? -9.172 -22.518 17.287 1.00 53.28 362 SER A CA 1
ATOM 2924 C C . SER A 1 362 ? -8.722 -21.893 18.613 1.00 53.28 362 SER A C 1
ATOM 2926 O O . SER A 1 362 ? -7.626 -22.194 19.082 1.00 53.28 362 SER A O 1
ATOM 2928 N N . GLU A 1 363 ? -9.603 -21.151 19.299 1.00 46.28 363 GLU A N 1
ATOM 2929 C CA . GLU A 1 363 ? -9.371 -20.677 20.674 1.00 46.28 363 GLU A CA 1
ATOM 2930 C C . GLU A 1 363 ? -9.202 -21.827 21.685 1.00 46.28 363 GLU A C 1
ATOM 2932 O O . GLU A 1 363 ? -8.587 -21.637 22.730 1.00 46.28 363 GLU A O 1
ATOM 2937 N N . ARG A 1 364 ? -9.678 -23.045 21.377 1.00 37.34 364 ARG A N 1
ATOM 2938 C CA . ARG A 1 364 ? -9.455 -24.231 22.229 1.00 37.34 364 ARG A CA 1
ATOM 2939 C C . ARG A 1 364 ? -8.119 -24.934 21.989 1.00 37.34 364 ARG A C 1
ATOM 2941 O O . ARG A 1 364 ? -7.777 -25.823 22.760 1.00 37.34 364 ARG A O 1
ATOM 2948 N N . VAL A 1 365 ? -7.390 -24.582 20.930 1.00 29.78 365 VAL A N 1
ATOM 2949 C CA . VAL A 1 365 ? -6.115 -25.228 20.557 1.00 29.78 365 VAL A CA 1
ATOM 2950 C C . VAL A 1 365 ? -4.904 -24.395 21.011 1.00 29.78 365 VAL A C 1
ATOM 2952 O O . VAL A 1 365 ? -3.778 -24.877 20.970 1.00 29.78 365 VAL A O 1
ATOM 2955 N N . MET A 1 366 ? -5.129 -23.174 21.508 1.00 29.64 366 MET A N 1
ATOM 2956 C CA . MET A 1 366 ? -4.102 -22.274 22.051 1.00 29.64 366 MET A CA 1
ATOM 2957 C C . MET A 1 366 ? -4.308 -22.019 23.559 1.00 29.64 366 MET A C 1
ATOM 2959 O O . MET A 1 366 ? -4.306 -20.870 24.002 1.00 29.64 366 MET A O 1
ATOM 2963 N N . GLN A 1 367 ? -4.507 -23.090 24.339 1.00 27.73 367 GLN A N 1
ATOM 2964 C CA . GLN A 1 367 ? -4.288 -23.105 25.795 1.00 27.73 367 GLN A CA 1
ATOM 2965 C C . GLN A 1 367 ? -3.117 -24.013 26.145 1.00 27.73 367 GLN A C 1
ATOM 2967 O O . GLN A 1 367 ? -3.050 -25.122 25.566 1.00 27.73 367 GLN A O 1
#

Solvent-accessible surface area (backbone atoms only — not comparable to full-atom values): 20467 Å² total; per-residue (Å²): 124,86,42,75,46,79,42,58,50,86,54,90,86,15,46,43,97,89,39,81,41,75,47,62,34,33,41,34,28,73,41,75,91,64,97,62,69,70,69,83,75,47,70,30,45,42,42,58,51,83,83,46,39,51,27,28,34,58,71,65,36,32,59,38,41,43,65,42,98,87,62,40,75,32,34,37,39,51,32,86,67,38,54,61,38,30,39,36,44,42,60,45,99,88,59,49,68,36,32,41,36,42,29,46,6,91,86,17,49,72,56,59,72,44,68,24,41,36,40,37,46,43,58,49,99,87,66,51,62,57,32,35,32,40,36,42,38,42,96,51,35,41,37,37,26,42,39,36,32,53,38,71,73,101,50,79,45,32,34,36,51,49,76,52,74,74,47,40,34,38,54,78,46,80,47,65,49,99,86,68,52,80,49,72,47,71,44,80,50,82,71,79,75,75,59,93,87,61,82,81,72,64,79,63,40,29,36,35,58,44,54,52,96,71,36,30,37,36,30,31,32,39,68,39,63,37,78,43,64,56,95,90,39,82,72,55,76,42,84,26,73,41,33,38,44,39,62,44,71,55,38,19,56,38,68,92,47,52,50,70,71,78,78,75,77,58,56,25,52,63,57,23,41,52,44,40,68,69,61,76,64,36,30,37,30,48,30,74,54,39,42,37,38,16,80,79,37,30,39,49,38,57,44,93,56,33,86,77,42,76,92,53,57,41,31,50,43,55,81,78,37,54,89,43,35,42,54,93,45,48,75,51,68,29,48,50,48,66,49,98,89,46,102,52,72,43,81,42,86,56,56,71,66,58,49,51,55,48,55,63,52,50,63,70,72,75,117

pLDDT: mean 82.76, std 14.33, range [27.73, 98.0]

Secondary structure (DSSP, 8-state):
---EEEEE--SGGGEETTEE---EEEEEE-S---S-TTS--SEEEEEE-TTS-EEEETTTTEEEEEE-TTS-EEEEEEPTT--SPEEEEEE-TTS-EEEEEEE--TTSSPPPGGG-EEEEEEE-TTS-EEEEEEEEEETTEEEEEEEEEEEESSSEEEEEE---EEEEEEEEEEEE-TT--EEEEEEEPPPPPP-TT----GGGGEEEEEE-TT--EEEEEESSPEEEEETTEEEEEE--EEEEEEE-TTSPEEEEEEEE-SS---B-GGGPEE-HHHHSSS-EEE-SSSEEETTTTEESS--TTTTT-TTS-TTBSGGG-TTTEE-SSSS--EEEE--TT-SS-EEE---HHHHHHHHHHHTTT--